Protein AF-A0A657BC06-F1 (afdb_monomer)

Mean predicted aligned error: 11.7 Å

Radius of gyration: 22.38 Å; Cα contacts (8 Å, |Δi|>4): 496; chains: 1; bounding box: 68×53×59 Å

Solvent-accessible surface area (backbone atoms only — not comparable to full-atom values): 17219 Å² total; per-residue (Å²): 133,83,87,73,80,69,75,37,53,26,59,73,41,65,88,49,60,92,71,58,62,26,63,60,86,77,48,70,69,57,25,51,49,33,52,54,49,27,53,39,42,49,54,45,53,55,33,50,77,70,71,41,83,68,65,89,77,59,53,80,80,64,55,56,66,68,75,47,44,59,46,49,51,31,49,52,34,37,39,32,31,37,70,67,70,41,66,71,72,55,52,59,65,43,48,44,51,44,36,49,49,53,52,51,27,34,54,44,16,76,74,66,69,84,36,74,66,44,59,47,47,50,46,33,54,53,33,32,30,58,43,29,53,45,29,44,70,68,76,40,85,42,48,76,66,51,50,38,81,86,69,79,92,59,67,56,38,44,54,59,60,48,8,44,77,64,54,29,40,46,68,57,45,59,55,27,47,36,92,85,36,90,75,50,45,72,66,49,74,61,84,95,45,58,34,27,42,42,70,56,47,52,60,56,45,55,47,53,52,81,59,51,56,49,75,60,38,32,40,32,30,76,86,72,48,56,29,22,40,29,44,44,70,40,86,89,76,61,42,36,23,33,42,32,17,78,45,70,95,65,31,86,40,75,88,51,37,49,76,35,77,50,68,65,61,47,47,45,39,37,77,74,68,58,21,15,33,28,25,30,37,88,66,89,62,92,54,68,49,78,47,39,77,89,36,91,58,34,74,46,76,46,64,61,81,61,86,123

Secondary structure (DSSP, 8-state):
--------HHHHHHTTGGG--TT----HHHHHHHHHHHHHHHHHHHHHHTT----SS-GGGGS-HHHHHHHHHHHHHHHIIIII-------HHHHHHHHHHHHHHHHHHHHHSSS---HHHHHHHHHHHHHHHHHHHTT----GGG--TTS-S-SEEEHHHHHHHTTS-HHHHHHHTSTT-TT----EEETTEEEEEHHHHHHHHHTT---SB--SEEEEETTS-EEEEBEEE-TTT--EEEEEE--STTTTSTTTPEEE--HHHHHHHHHTS--EEEEEESSSS--EEEE-TTSTTEEEEEESS---

Structure (mmCIF, N/CA/C/O backbone):
data_AF-A0A657BC06-F1
#
_entry.id   AF-A0A657BC06-F1
#
loop_
_atom_site.group_PDB
_atom_site.id
_atom_site.type_symbol
_atom_site.label_atom_id
_atom_site.label_alt_id
_atom_site.label_comp_id
_atom_site.label_asym_id
_atom_site.label_entity_id
_atom_site.label_seq_id
_atom_site.pdbx_PDB_ins_code
_atom_site.Cartn_x
_atom_site.Cartn_y
_atom_site.Cartn_z
_atom_site.occupancy
_atom_site.B_iso_or_equiv
_atom_site.auth_seq_id
_atom_site.auth_comp_id
_atom_site.auth_asym_id
_atom_site.auth_atom_id
_atom_site.pdbx_PDB_model_num
ATOM 1 N N . MET A 1 1 ? 36.876 -7.201 -12.765 1.00 36.81 1 MET A N 1
ATOM 2 C CA . MET A 1 1 ? 36.127 -5.949 -12.982 1.00 36.81 1 MET A CA 1
ATOM 3 C C . MET A 1 1 ? 34.900 -6.091 -12.111 1.00 36.81 1 MET A C 1
ATOM 5 O O . MET A 1 1 ? 34.100 -6.976 -12.380 1.00 36.81 1 MET A O 1
ATOM 9 N N . GLU A 1 2 ? 34.891 -5.420 -10.964 1.00 32.31 2 GLU A N 1
ATOM 10 C CA . GLU A 1 2 ? 33.880 -5.624 -9.923 1.00 32.31 2 GLU A CA 1
ATOM 11 C C . GLU A 1 2 ? 32.506 -5.186 -10.434 1.00 32.31 2 GLU A C 1
ATOM 13 O O . GLU A 1 2 ? 32.294 -4.020 -10.759 1.00 32.31 2 GLU A O 1
ATOM 18 N N . VAL A 1 3 ? 31.570 -6.133 -10.499 1.00 32.72 3 VAL A N 1
ATOM 19 C CA . VAL A 1 3 ? 30.134 -5.890 -10.696 1.00 32.72 3 VAL A CA 1
ATOM 20 C C . VAL A 1 3 ? 29.547 -5.448 -9.346 1.00 32.72 3 VAL A C 1
ATOM 22 O O . VAL A 1 3 ? 28.660 -6.083 -8.795 1.00 32.72 3 VAL A O 1
ATOM 25 N N . SER A 1 4 ? 30.129 -4.404 -8.751 1.00 34.94 4 SER A N 1
ATOM 26 C CA . SER A 1 4 ? 29.682 -3.793 -7.491 1.00 34.94 4 SER A CA 1
ATOM 27 C C . SER A 1 4 ? 28.961 -2.462 -7.713 1.00 34.94 4 SER A C 1
ATOM 29 O O . SER A 1 4 ? 28.593 -1.793 -6.751 1.00 34.94 4 SER A O 1
ATOM 31 N N . MET A 1 5 ? 28.667 -2.106 -8.970 1.00 39.28 5 MET A N 1
ATOM 32 C CA . MET A 1 5 ? 27.554 -1.205 -9.282 1.00 39.28 5 MET A CA 1
ATOM 33 C C . MET A 1 5 ? 26.246 -1.971 -9.063 1.00 39.28 5 MET A C 1
ATOM 35 O O . MET A 1 5 ? 25.567 -2.364 -10.010 1.00 39.28 5 MET A O 1
ATOM 39 N N . LEU A 1 6 ? 25.951 -2.260 -7.795 1.00 42.00 6 LEU A N 1
ATOM 40 C CA . LEU A 1 6 ? 24.655 -2.753 -7.358 1.00 42.00 6 LEU A CA 1
ATOM 41 C C . LEU A 1 6 ? 23.644 -1.667 -7.712 1.00 42.00 6 LEU A C 1
ATOM 43 O O . LEU A 1 6 ? 23.595 -0.623 -7.065 1.00 42.00 6 LEU A O 1
ATOM 47 N N . PHE A 1 7 ? 22.884 -1.895 -8.783 1.00 49.00 7 PHE A N 1
ATOM 48 C CA . PHE A 1 7 ? 21.714 -1.093 -9.093 1.00 49.00 7 PHE A CA 1
ATOM 49 C C . PHE A 1 7 ? 20.742 -1.251 -7.936 1.00 49.00 7 PHE A C 1
ATOM 51 O O . PHE A 1 7 ? 20.006 -2.227 -7.839 1.00 49.00 7 PHE A O 1
ATOM 58 N N . ASN A 1 8 ? 20.759 -0.282 -7.038 1.00 56.66 8 ASN A N 1
ATOM 59 C CA . ASN A 1 8 ? 19.712 -0.150 -6.063 1.00 56.66 8 ASN A CA 1
ATOM 60 C C . ASN A 1 8 ? 18.431 0.219 -6.827 1.00 56.66 8 ASN A C 1
ATOM 62 O O . ASN A 1 8 ? 18.446 1.184 -7.600 1.00 56.66 8 ASN A O 1
ATOM 66 N N . ILE A 1 9 ? 17.327 -0.513 -6.625 1.00 54.97 9 ILE A N 1
ATOM 67 C CA . ILE A 1 9 ? 15.990 -0.140 -7.140 1.00 54.97 9 ILE A CA 1
ATOM 68 C C . ILE A 1 9 ? 15.738 1.348 -6.937 1.00 54.97 9 ILE A C 1
ATOM 70 O O . ILE A 1 9 ? 15.211 2.052 -7.795 1.00 54.97 9 ILE A O 1
ATOM 74 N N . GLY A 1 10 ? 16.178 1.843 -5.793 1.00 54.28 10 GLY A N 1
ATOM 75 C CA . GLY A 1 10 ? 16.071 3.224 -5.456 1.00 54.28 10 GLY A CA 1
ATOM 76 C C . GLY A 1 10 ? 16.832 4.188 -6.339 1.00 54.28 10 GLY A C 1
ATOM 77 O O . GLY A 1 10 ? 16.300 5.241 -6.661 1.00 54.28 10 GLY A O 1
ATOM 78 N N . GLU A 1 11 ? 18.046 3.862 -6.764 1.00 56.12 11 GLU A N 1
ATOM 79 C CA . GLU A 1 11 ? 18.803 4.720 -7.681 1.00 56.12 11 GLU A CA 1
ATOM 80 C C . GLU A 1 11 ? 18.169 4.753 -9.071 1.00 56.12 11 GLU A C 1
ATOM 82 O O . GLU A 1 11 ? 18.094 5.816 -9.692 1.00 56.12 11 GLU A O 1
ATOM 87 N N . VAL A 1 12 ? 17.621 3.618 -9.514 1.00 54.84 12 VAL A N 1
ATOM 88 C CA . VAL A 1 12 ? 16.822 3.525 -10.743 1.00 54.84 12 VAL A CA 1
ATOM 89 C C . VAL A 1 12 ? 15.583 4.427 -10.657 1.00 54.84 12 VAL A C 1
ATOM 91 O O . VAL A 1 12 ? 15.263 5.149 -11.608 1.00 54.84 12 VAL A O 1
ATOM 94 N N . LEU A 1 13 ? 14.906 4.434 -9.506 1.00 54.81 13 LEU A N 1
ATOM 95 C CA . LEU A 1 13 ? 13.679 5.201 -9.283 1.00 54.81 13 LEU A CA 1
ATOM 96 C C . LEU A 1 13 ? 13.925 6.659 -8.849 1.00 54.81 13 LEU A C 1
ATOM 98 O O . LEU A 1 13 ? 13.043 7.501 -9.017 1.00 54.81 13 LEU A O 1
ATOM 102 N N . ASN A 1 14 ? 15.114 7.003 -8.344 1.00 55.78 14 ASN A N 1
ATOM 103 C CA . ASN A 1 14 ? 15.414 8.274 -7.668 1.00 55.78 14 ASN A CA 1
ATOM 104 C C . ASN A 1 14 ? 15.156 9.510 -8.530 1.00 55.78 14 ASN A C 1
ATOM 106 O O . ASN A 1 14 ? 14.656 10.523 -8.043 1.00 55.78 14 ASN A O 1
ATOM 110 N N . ASN A 1 15 ? 15.438 9.413 -9.828 1.00 53.94 15 ASN A N 1
ATOM 111 C CA . ASN A 1 15 ? 15.206 10.499 -10.781 1.00 53.94 15 ASN A CA 1
ATOM 112 C C . ASN A 1 15 ? 13.786 10.497 -11.373 1.00 53.94 15 ASN A C 1
ATOM 114 O O . ASN A 1 15 ? 13.478 11.321 -12.233 1.00 53.94 15 ASN A O 1
ATOM 118 N N . ARG A 1 16 ? 12.925 9.556 -10.964 1.00 59.34 16 ARG A N 1
ATOM 119 C CA . ARG A 1 16 ? 11.682 9.214 -11.672 1.00 59.34 16 ARG A CA 1
ATOM 120 C C . ARG A 1 16 ? 10.431 9.214 -10.775 1.00 59.34 16 ARG A C 1
ATOM 122 O O . ARG A 1 16 ? 9.330 8.952 -11.244 1.00 59.34 16 ARG A O 1
ATOM 129 N N . TRP A 1 17 ? 10.538 9.644 -9.519 1.00 59.50 17 TRP A N 1
ATOM 130 C CA . TRP A 1 17 ? 9.375 9.781 -8.630 1.00 59.50 17 TRP A CA 1
ATOM 131 C C . TRP A 1 17 ? 8.335 10.798 -9.089 1.00 59.50 17 TRP A C 1
ATOM 133 O O . TRP A 1 17 ? 7.182 10.672 -8.696 1.00 59.50 17 TRP A O 1
ATOM 143 N N . SER A 1 18 ? 8.690 11.785 -9.920 1.00 55.34 18 SER A N 1
ATOM 144 C CA . SER A 1 18 ? 7.735 12.775 -10.448 1.00 55.34 18 SER A CA 1
ATOM 145 C C . SER A 1 18 ? 6.638 12.173 -11.332 1.00 55.34 18 SER A C 1
ATOM 147 O O . SER A 1 18 ? 5.677 12.868 -11.651 1.00 55.34 18 SER A O 1
ATOM 149 N N . TRP A 1 19 ? 6.791 10.913 -11.743 1.00 58.53 19 TRP A N 1
ATOM 150 C CA . TRP A 1 19 ? 5.859 10.203 -12.619 1.00 58.53 19 TRP A CA 1
ATOM 151 C C . TRP A 1 19 ? 4.829 9.362 -11.846 1.00 58.53 19 TRP A C 1
ATOM 153 O O . TRP A 1 19 ? 3.807 8.983 -12.414 1.00 58.53 19 TRP A O 1
ATOM 163 N N . VAL A 1 20 ? 5.059 9.118 -10.549 1.00 63.72 20 VAL A N 1
ATOM 164 C CA . VAL A 1 20 ? 4.188 8.296 -9.696 1.00 63.72 20 VAL A CA 1
ATOM 165 C C . VAL A 1 20 ? 2.945 9.098 -9.313 1.00 63.72 20 VAL A C 1
ATOM 167 O O . VAL A 1 20 ? 3.003 10.080 -8.579 1.00 63.72 20 VAL A O 1
ATOM 170 N N . ASN A 1 21 ? 1.773 8.699 -9.795 1.00 64.56 21 ASN A N 1
ATOM 171 C CA . ASN A 1 21 ? 0.550 9.434 -9.498 1.00 64.56 21 ASN A CA 1
ATOM 172 C C . ASN A 1 21 ? -0.164 8.853 -8.267 1.00 64.56 21 ASN A C 1
ATOM 174 O O . ASN A 1 21 ? -0.797 7.802 -8.332 1.00 64.56 21 ASN A O 1
ATOM 178 N N . GLY A 1 22 ? -0.127 9.584 -7.149 1.00 57.66 22 GLY A N 1
ATOM 179 C CA . GLY A 1 22 ? -0.714 9.151 -5.875 1.00 57.66 22 GLY A CA 1
ATOM 180 C C . GLY A 1 22 ? -2.225 8.900 -5.880 1.00 57.66 22 GLY A C 1
ATOM 181 O O . GLY A 1 22 ? -2.728 8.292 -4.942 1.00 57.66 22 GLY A O 1
ATOM 182 N N . SER A 1 23 ? -2.975 9.330 -6.902 1.00 56.25 23 SER A N 1
ATOM 183 C CA . SER A 1 23 ? -4.418 9.061 -6.997 1.00 56.25 23 SER A CA 1
ATOM 184 C C . SER A 1 23 ? -4.804 7.829 -7.813 1.00 56.25 23 SER A C 1
ATOM 186 O O . SER A 1 23 ? -5.996 7.637 -8.046 1.00 56.25 23 SER A O 1
ATOM 188 N N . VAL A 1 24 ? -3.841 7.048 -8.304 1.00 62.56 24 VAL A N 1
ATOM 189 C CA . VAL A 1 24 ? -4.135 5.918 -9.192 1.00 62.56 24 VAL A CA 1
ATOM 190 C C . VAL A 1 24 ? -4.546 4.694 -8.377 1.00 62.56 24 VAL A C 1
ATOM 192 O O . VAL A 1 24 ? -3.923 4.322 -7.378 1.00 62.56 24 VAL A O 1
ATOM 195 N N . GLU A 1 25 ? -5.649 4.077 -8.791 1.00 77.75 25 GLU A N 1
ATOM 196 C CA . GLU A 1 25 ? -5.992 2.730 -8.368 1.00 77.75 25 GLU A CA 1
ATOM 197 C C . GLU A 1 25 ? -4.980 1.778 -9.005 1.00 77.75 25 GLU A C 1
ATOM 199 O O . GLU A 1 25 ? -4.996 1.574 -10.209 1.00 77.75 25 GLU A O 1
ATOM 204 N N . ILE A 1 26 ? -4.051 1.268 -8.198 1.00 83.38 26 ILE A N 1
ATOM 205 C CA . ILE A 1 26 ? -3.027 0.329 -8.656 1.00 83.38 26 ILE A CA 1
ATOM 206 C C . ILE A 1 26 ? -3.663 -1.057 -8.733 1.00 83.38 26 ILE A C 1
ATOM 208 O O . ILE A 1 26 ? -4.116 -1.580 -7.710 1.00 83.38 26 ILE A O 1
ATOM 212 N N . SER A 1 27 ? -3.701 -1.634 -9.932 1.00 87.12 27 SER A N 1
ATOM 213 C CA . SER A 1 27 ? -4.253 -2.965 -10.187 1.00 87.12 27 SER A CA 1
ATOM 214 C C . SER A 1 27 ? -3.130 -3.990 -10.305 1.00 87.12 27 SER A C 1
ATOM 216 O O . SER A 1 27 ? -2.241 -3.854 -11.142 1.00 87.12 27 SER A O 1
ATOM 218 N N . LEU A 1 28 ? -3.180 -5.044 -9.484 1.00 87.19 28 LEU A N 1
ATOM 219 C CA . LEU A 1 28 ? -2.219 -6.147 -9.572 1.00 87.19 28 LEU A CA 1
ATOM 220 C C . LEU A 1 28 ? -2.288 -6.849 -10.935 1.00 87.19 28 LEU A C 1
ATOM 222 O O . LEU A 1 28 ? -1.258 -7.206 -11.487 1.00 87.19 28 LEU A O 1
ATOM 226 N N . GLU A 1 29 ? -3.484 -7.026 -11.495 1.00 87.25 29 GLU A N 1
ATOM 227 C CA . GLU A 1 29 ? -3.652 -7.706 -12.785 1.00 87.25 29 GLU A CA 1
ATOM 228 C C . GLU A 1 29 ? -3.124 -6.860 -13.951 1.00 87.25 29 GLU A C 1
ATOM 230 O O . GLU A 1 29 ? -2.506 -7.395 -14.867 1.00 87.25 29 GLU A O 1
ATOM 235 N N . GLU A 1 30 ? -3.282 -5.533 -13.886 1.00 89.75 30 GLU A N 1
ATOM 236 C CA . GLU A 1 30 ? -2.653 -4.635 -14.863 1.00 89.75 30 GLU A CA 1
ATOM 237 C C . GLU A 1 30 ? -1.131 -4.654 -14.715 1.00 89.75 30 GLU A C 1
ATOM 239 O O . GLU A 1 30 ? -0.432 -4.789 -15.712 1.00 89.75 30 GLU A O 1
ATOM 244 N N . ALA A 1 31 ? -0.610 -4.627 -13.484 1.00 92.00 31 ALA A N 1
ATOM 245 C CA . ALA A 1 31 ? 0.825 -4.746 -13.234 1.00 92.00 31 ALA A CA 1
ATOM 246 C C . ALA A 1 31 ? 1.399 -6.074 -13.766 1.00 92.00 31 ALA A C 1
ATOM 248 O O . ALA A 1 31 ? 2.464 -6.095 -14.371 1.00 92.00 31 ALA A O 1
ATOM 249 N N . LYS A 1 32 ? 0.688 -7.196 -13.604 1.00 91.50 32 LYS A N 1
ATOM 250 C CA . LYS A 1 32 ? 1.097 -8.481 -14.197 1.00 91.50 32 LYS A CA 1
ATOM 251 C C . LYS A 1 32 ? 1.124 -8.417 -15.722 1.00 91.50 32 LYS A C 1
ATOM 253 O O . LYS A 1 32 ? 2.065 -8.914 -16.334 1.00 91.50 32 LYS A O 1
ATOM 258 N N . SER A 1 33 ? 0.121 -7.786 -16.334 1.00 89.81 33 SER A N 1
ATOM 259 C CA . SER A 1 33 ? 0.102 -7.566 -17.783 1.00 89.81 33 SER A CA 1
ATOM 260 C C . SER A 1 33 ? 1.277 -6.699 -18.240 1.00 89.81 33 SER A C 1
ATOM 262 O O . SER A 1 33 ? 1.880 -6.998 -19.265 1.00 89.81 33 SER A O 1
ATOM 264 N N . GLU A 1 34 ? 1.638 -5.662 -17.480 1.00 91.56 34 GLU A N 1
ATOM 265 C CA . GLU A 1 34 ? 2.800 -4.809 -17.757 1.00 91.56 34 GLU A CA 1
ATOM 266 C C . GLU A 1 34 ? 4.117 -5.600 -17.714 1.00 91.56 34 GLU A C 1
ATOM 268 O O . GLU A 1 34 ? 4.960 -5.414 -18.589 1.00 91.56 34 GLU A O 1
ATOM 273 N N . ILE A 1 35 ? 4.286 -6.523 -16.758 1.00 90.44 35 ILE A N 1
ATOM 274 C CA . ILE A 1 35 ? 5.456 -7.420 -16.682 1.00 90.44 35 ILE A CA 1
ATOM 275 C C . ILE A 1 35 ? 5.555 -8.304 -17.927 1.00 90.44 35 ILE A C 1
ATOM 277 O O . ILE A 1 35 ? 6.622 -8.397 -18.536 1.00 90.44 35 ILE A O 1
ATOM 281 N N . LEU A 1 36 ? 4.446 -8.928 -18.332 1.00 89.38 36 LEU A N 1
ATOM 282 C CA . LEU A 1 36 ? 4.408 -9.794 -19.514 1.00 89.38 36 LEU A CA 1
ATOM 283 C C . LEU A 1 36 ? 4.709 -9.007 -20.797 1.00 89.38 36 LEU A C 1
ATOM 285 O O . LEU A 1 36 ? 5.534 -9.436 -21.605 1.00 89.38 36 LEU A O 1
ATOM 289 N N . ASN A 1 37 ? 4.107 -7.825 -20.950 1.00 86.56 37 ASN A N 1
ATOM 290 C CA . ASN A 1 37 ? 4.362 -6.931 -22.080 1.00 86.56 37 ASN A CA 1
ATOM 291 C C . ASN A 1 37 ? 5.812 -6.432 -22.087 1.00 86.56 37 ASN A C 1
ATOM 293 O O . ASN A 1 37 ? 6.437 -6.357 -23.145 1.00 86.56 37 ASN A O 1
ATOM 297 N N . GLY A 1 38 ? 6.375 -6.137 -20.915 1.00 87.69 38 GLY A N 1
ATOM 298 C CA . GLY A 1 38 ? 7.769 -5.736 -20.780 1.00 87.69 38 GLY A CA 1
ATOM 299 C C . GLY A 1 38 ? 8.741 -6.835 -21.186 1.00 87.69 38 GLY A C 1
ATOM 300 O O . GLY A 1 38 ? 9.686 -6.583 -21.934 1.00 87.69 38 GLY A O 1
ATOM 301 N N . HIS A 1 39 ? 8.469 -8.077 -20.784 1.00 87.19 39 HIS A N 1
ATOM 302 C CA . HIS A 1 39 ? 9.254 -9.238 -21.195 1.00 87.19 39 HIS A CA 1
ATOM 303 C C . HIS A 1 39 ? 9.162 -9.487 -22.711 1.00 87.19 39 HIS A C 1
ATOM 305 O O . HIS A 1 39 ? 10.180 -9.690 -23.378 1.00 87.19 39 HIS A O 1
ATOM 311 N N . ALA A 1 40 ? 7.963 -9.383 -23.288 1.00 84.75 40 ALA A N 1
ATOM 312 C CA . ALA A 1 40 ? 7.767 -9.428 -24.735 1.00 84.75 40 ALA A CA 1
ATOM 313 C C . ALA A 1 40 ? 8.563 -8.322 -25.460 1.00 84.75 40 ALA A C 1
ATOM 315 O O . ALA A 1 40 ? 9.262 -8.593 -26.442 1.00 84.75 40 ALA A O 1
ATOM 316 N N . GLY A 1 41 ? 8.523 -7.092 -24.940 1.00 84.88 41 GLY A N 1
ATOM 317 C CA . GLY A 1 41 ? 9.281 -5.949 -25.450 1.00 84.88 41 GLY A CA 1
ATOM 318 C C . GLY A 1 41 ? 10.798 -6.141 -25.370 1.00 84.88 41 GLY A C 1
ATOM 319 O O . GLY A 1 41 ? 11.520 -5.789 -26.304 1.00 84.88 41 GLY A O 1
ATOM 320 N N . LEU A 1 42 ? 11.291 -6.769 -24.301 1.00 86.50 42 LEU A N 1
ATOM 321 C CA . LEU A 1 42 ? 12.696 -7.158 -24.151 1.00 86.50 42 LEU A CA 1
ATOM 322 C C . LEU A 1 42 ? 13.137 -8.151 -25.219 1.00 86.50 42 LEU A C 1
ATOM 324 O O . LEU A 1 42 ? 14.180 -7.960 -25.849 1.00 86.50 42 LEU A O 1
ATOM 328 N N . LEU A 1 43 ? 12.337 -9.191 -25.452 1.00 85.50 43 LEU A N 1
ATOM 329 C CA . LEU A 1 43 ? 12.627 -10.190 -26.474 1.00 85.50 43 LEU A CA 1
ATOM 330 C C . LEU A 1 43 ? 12.616 -9.568 -27.878 1.00 85.50 43 LEU A C 1
ATOM 332 O O . LEU A 1 43 ? 13.490 -9.862 -28.698 1.00 85.50 43 LEU A O 1
ATOM 336 N N . TYR A 1 44 ? 11.663 -8.671 -28.141 1.00 84.25 44 TYR A N 1
ATOM 337 C CA . TYR A 1 44 ? 11.608 -7.889 -29.374 1.00 84.25 44 TYR A CA 1
ATOM 338 C C . TYR A 1 44 ? 12.880 -7.055 -29.569 1.00 84.25 44 TYR A C 1
ATOM 340 O O . TYR A 1 44 ? 13.541 -7.171 -30.604 1.00 84.25 44 TYR A O 1
ATOM 348 N N . ALA A 1 45 ? 13.267 -6.274 -28.556 1.00 84.94 45 ALA A N 1
ATOM 349 C CA . ALA A 1 45 ? 14.465 -5.442 -28.586 1.00 84.94 45 ALA A CA 1
ATOM 350 C C . ALA A 1 45 ? 15.732 -6.278 -28.821 1.00 84.94 45 ALA A C 1
ATOM 352 O O . ALA A 1 45 ? 16.563 -5.939 -29.665 1.00 84.94 45 ALA A O 1
ATOM 353 N N . TYR A 1 46 ? 15.854 -7.412 -28.130 1.00 86.31 46 TYR A N 1
ATOM 354 C CA . TYR A 1 46 ? 16.966 -8.343 -28.297 1.00 86.31 46 TYR A CA 1
ATOM 355 C C . TYR A 1 46 ? 17.057 -8.895 -29.729 1.00 86.31 46 TYR A C 1
ATOM 357 O O . TYR A 1 46 ? 18.136 -8.897 -30.326 1.00 86.31 46 TYR A O 1
ATOM 365 N N . ASN A 1 47 ? 15.937 -9.326 -30.314 1.00 84.69 47 ASN A N 1
ATOM 366 C CA . ASN A 1 47 ? 15.907 -9.840 -31.686 1.00 84.69 47 ASN A CA 1
ATOM 367 C C . ASN A 1 47 ? 16.232 -8.755 -32.719 1.00 84.69 47 ASN A C 1
ATOM 369 O O . ASN A 1 47 ? 17.032 -9.001 -33.629 1.00 84.69 47 ASN A O 1
ATOM 373 N N . ALA A 1 48 ? 15.700 -7.544 -32.534 1.00 84.38 48 ALA A N 1
ATOM 374 C CA . ALA A 1 48 ? 16.011 -6.397 -33.380 1.00 84.38 48 ALA A CA 1
ATOM 375 C C . ALA A 1 48 ? 17.519 -6.086 -33.377 1.00 84.38 48 ALA A C 1
ATOM 377 O O . ALA A 1 48 ? 18.117 -5.913 -34.440 1.00 84.38 48 ALA A O 1
ATOM 378 N N . LEU A 1 49 ? 18.168 -6.117 -32.204 1.00 85.06 49 LEU A N 1
ATOM 379 C CA . LEU A 1 49 ? 19.621 -5.934 -32.076 1.00 85.06 49 LEU A CA 1
ATOM 380 C C . LEU A 1 49 ? 20.436 -7.022 -32.791 1.00 85.06 49 LEU A C 1
ATOM 382 O O . LEU A 1 49 ? 21.565 -6.774 -33.212 1.00 85.06 49 LEU A O 1
ATOM 386 N N . ARG A 1 50 ? 19.873 -8.222 -32.966 1.00 87.56 50 ARG A N 1
ATOM 387 C CA . ARG A 1 50 ? 20.499 -9.320 -33.719 1.00 87.56 50 ARG A CA 1
ATOM 388 C C . ARG A 1 50 ? 20.233 -9.268 -35.223 1.00 87.56 50 ARG A C 1
ATOM 390 O O . ARG A 1 50 ? 20.681 -10.164 -35.937 1.00 87.56 50 ARG A O 1
ATOM 397 N N . GLY A 1 51 ? 19.506 -8.261 -35.709 1.00 87.19 51 GLY A N 1
ATOM 398 C CA . GLY A 1 51 ? 19.065 -8.188 -37.103 1.00 87.19 51 GLY A CA 1
ATOM 399 C C . GLY A 1 51 ? 18.048 -9.273 -37.471 1.00 87.19 51 GLY A C 1
ATOM 400 O O . GLY A 1 51 ? 17.838 -9.542 -38.653 1.00 87.19 51 GLY A O 1
ATOM 401 N N . ILE A 1 52 ? 17.431 -9.916 -36.475 1.00 84.31 52 ILE A N 1
ATOM 402 C CA . ILE A 1 52 ? 16.328 -10.849 -36.684 1.00 84.31 52 ILE A CA 1
ATOM 403 C C . ILE A 1 52 ? 15.080 -9.984 -36.823 1.00 84.31 52 ILE A C 1
ATOM 405 O O . ILE A 1 52 ? 14.714 -9.287 -35.878 1.00 84.31 52 ILE A O 1
ATOM 409 N N . VAL A 1 53 ? 14.454 -9.998 -38.005 1.00 69.62 53 VAL A N 1
ATOM 410 C CA . VAL A 1 53 ? 13.197 -9.272 -38.237 1.00 69.62 53 VAL A CA 1
ATOM 411 C C . VAL A 1 53 ? 12.180 -9.792 -37.222 1.00 69.62 53 VAL A C 1
ATOM 413 O O . VAL A 1 53 ? 11.865 -10.987 -37.258 1.00 69.62 53 VAL A O 1
ATOM 416 N N . PRO A 1 54 ? 11.699 -8.950 -36.298 1.00 60.50 54 PRO A N 1
ATOM 417 C CA . PRO A 1 54 ? 10.733 -9.402 -35.322 1.00 60.50 54 PRO A CA 1
ATOM 418 C C . PRO A 1 54 ? 9.429 -9.677 -36.066 1.00 60.50 54 PRO A C 1
ATOM 420 O O . PRO A 1 54 ? 8.873 -8.792 -36.718 1.00 60.50 54 PRO A O 1
ATOM 423 N N . TRP A 1 55 ? 8.956 -10.917 -36.017 1.00 57.31 55 TRP A N 1
ATOM 424 C CA . TRP A 1 55 ? 7.618 -11.229 -36.492 1.00 57.31 55 TRP A CA 1
ATOM 425 C C . TRP A 1 55 ? 6.635 -10.544 -35.542 1.00 57.31 55 TRP A C 1
ATOM 427 O O . TRP A 1 55 ? 6.643 -10.803 -34.342 1.00 57.31 55 TRP A O 1
ATOM 437 N N . THR A 1 56 ? 5.821 -9.634 -36.073 1.00 58.47 56 THR A N 1
ATOM 438 C CA . THR A 1 56 ? 4.781 -8.923 -35.316 1.00 58.47 56 THR A CA 1
ATOM 439 C C . THR A 1 56 ? 3.646 -9.849 -34.869 1.00 58.47 56 THR A C 1
ATOM 441 O O . THR A 1 56 ? 2.866 -9.486 -33.996 1.00 58.47 56 THR A O 1
ATOM 444 N N . GLU A 1 57 ? 3.558 -11.058 -35.427 1.00 56.97 57 GLU A N 1
ATOM 445 C CA . GLU A 1 57 ? 2.574 -12.070 -35.049 1.00 56.97 57 GLU A CA 1
ATOM 446 C C . GLU A 1 57 ? 3.209 -13.120 -34.124 1.00 56.97 57 GLU A C 1
ATOM 448 O O . GLU A 1 57 ? 4.074 -13.889 -34.540 1.00 56.97 57 GLU A O 1
ATOM 453 N N . GLY A 1 58 ? 2.756 -13.172 -32.865 1.00 56.94 58 GLY A N 1
ATOM 454 C CA . GLY A 1 58 ? 3.012 -14.307 -31.970 1.00 56.94 58 GLY A CA 1
ATOM 455 C C . GLY A 1 58 ? 4.098 -14.134 -30.904 1.00 56.94 58 GLY A C 1
ATOM 456 O O . GLY A 1 58 ? 4.512 -15.138 -30.331 1.00 56.94 58 GLY A O 1
ATOM 457 N N . ILE A 1 59 ? 4.539 -12.913 -30.576 1.00 57.97 59 ILE A N 1
ATOM 458 C CA . ILE A 1 59 ? 5.467 -12.688 -29.443 1.00 57.97 59 ILE A CA 1
ATOM 459 C C . ILE A 1 59 ? 4.879 -13.229 -28.126 1.00 57.97 59 ILE A C 1
ATOM 461 O O . ILE A 1 59 ? 5.606 -13.791 -27.311 1.00 57.97 59 ILE A O 1
ATOM 465 N N . GLU A 1 60 ? 3.554 -13.175 -27.969 1.00 58.91 60 GLU A N 1
ATOM 466 C CA . GLU A 1 60 ? 2.828 -13.768 -26.836 1.00 58.91 60 GLU A CA 1
ATOM 467 C C . GLU A 1 60 ? 3.073 -15.281 -26.677 1.00 58.91 60 GLU A C 1
ATOM 469 O O . GLU A 1 60 ? 3.041 -15.793 -25.562 1.00 58.91 60 GLU A O 1
ATOM 474 N N . ALA A 1 61 ? 3.367 -16.005 -27.766 1.00 59.56 61 ALA A N 1
ATOM 475 C CA . ALA A 1 61 ? 3.653 -17.441 -27.727 1.00 59.56 61 ALA A CA 1
ATOM 476 C C . ALA A 1 61 ? 5.082 -17.769 -27.254 1.00 59.56 61 ALA A C 1
ATOM 478 O O . ALA A 1 61 ? 5.384 -18.934 -26.999 1.00 59.56 61 ALA A O 1
ATOM 479 N N . TYR A 1 62 ? 5.956 -16.760 -27.159 1.00 59.41 62 TYR A N 1
ATOM 480 C CA . TYR A 1 62 ? 7.369 -16.897 -26.794 1.00 59.41 62 TYR A CA 1
ATOM 481 C C . TYR A 1 62 ? 7.712 -16.343 -25.416 1.00 59.41 62 TYR A C 1
ATOM 483 O O . TYR A 1 62 ? 8.865 -16.461 -24.999 1.00 59.41 62 TYR A O 1
ATOM 491 N N . VAL A 1 63 ? 6.749 -15.747 -24.708 1.00 64.56 63 VAL A N 1
ATOM 492 C CA . VAL A 1 63 ? 6.964 -15.397 -23.306 1.00 64.56 63 VAL A CA 1
ATOM 493 C C . VAL A 1 63 ? 7.151 -16.703 -22.547 1.00 64.56 63 VAL A C 1
ATOM 495 O O . VAL A 1 63 ? 6.211 -17.482 -22.389 1.00 64.56 63 VAL A O 1
ATOM 498 N N . ASP A 1 64 ? 8.390 -16.954 -22.128 1.00 65.44 64 ASP A N 1
ATOM 499 C CA . ASP A 1 64 ? 8.714 -18.057 -21.239 1.00 65.44 64 ASP A CA 1
ATOM 500 C C . ASP A 1 64 ? 7.890 -17.877 -19.959 1.00 65.44 64 ASP A C 1
ATOM 502 O O . ASP A 1 64 ? 8.089 -16.932 -19.179 1.00 65.44 64 ASP A O 1
ATOM 506 N N . GLN A 1 65 ? 6.886 -18.744 -19.815 1.00 65.44 65 GLN A N 1
ATOM 507 C CA . GLN A 1 65 ? 5.945 -18.705 -18.704 1.00 65.44 65 GLN A CA 1
ATOM 508 C C . GLN A 1 65 ? 6.663 -18.987 -17.383 1.00 65.44 65 GLN A C 1
ATOM 510 O O . GLN A 1 65 ? 6.265 -18.427 -16.363 1.00 65.44 65 GLN A O 1
ATOM 515 N N . ASP A 1 66 ? 7.753 -19.760 -17.415 1.00 65.81 66 ASP A N 1
ATOM 516 C CA . ASP A 1 66 ? 8.529 -20.115 -16.231 1.00 65.81 66 ASP A CA 1
ATOM 517 C C . ASP A 1 66 ? 9.442 -18.951 -15.818 1.00 65.81 66 ASP A C 1
ATOM 519 O O . ASP A 1 66 ? 9.408 -18.533 -14.664 1.00 65.81 66 ASP A O 1
ATOM 523 N N . ALA A 1 67 ? 10.171 -18.330 -16.755 1.00 62.72 67 ALA A N 1
ATOM 524 C CA . ALA A 1 67 ? 11.020 -17.167 -16.443 1.00 62.72 67 ALA A CA 1
ATOM 525 C C . ALA A 1 67 ? 10.213 -15.945 -15.962 1.00 62.72 67 ALA A C 1
ATOM 527 O O . ALA A 1 67 ? 10.684 -15.143 -15.156 1.00 62.72 67 ALA A O 1
ATOM 528 N N . SER A 1 68 ? 8.973 -15.806 -16.437 1.00 75.38 68 SER A N 1
ATOM 529 C CA . SER A 1 68 ? 8.064 -14.751 -15.976 1.00 75.38 68 SER A CA 1
ATOM 530 C C . SER A 1 68 ? 7.454 -15.076 -14.609 1.00 75.38 68 SER A C 1
ATOM 532 O O . SER A 1 68 ? 7.055 -14.159 -13.895 1.00 75.38 68 SER A O 1
ATOM 534 N N . SER A 1 69 ? 7.392 -16.355 -14.222 1.00 82.94 69 SER A N 1
ATOM 535 C CA . SER A 1 69 ? 6.750 -16.804 -12.982 1.00 82.94 69 SER A CA 1
ATOM 536 C C . SER A 1 69 ? 7.412 -16.212 -11.737 1.00 82.94 69 SER A C 1
ATOM 538 O O . SER A 1 69 ? 6.707 -15.727 -10.852 1.00 82.94 69 SER A O 1
ATOM 540 N N . ASP A 1 70 ? 8.746 -16.182 -11.678 1.00 86.00 70 ASP A N 1
ATOM 541 C CA . ASP A 1 70 ? 9.469 -15.679 -10.502 1.00 86.00 70 ASP A CA 1
ATOM 542 C C . ASP A 1 70 ? 9.292 -14.165 -10.330 1.00 86.00 70 ASP A C 1
ATOM 544 O O . ASP A 1 70 ? 8.99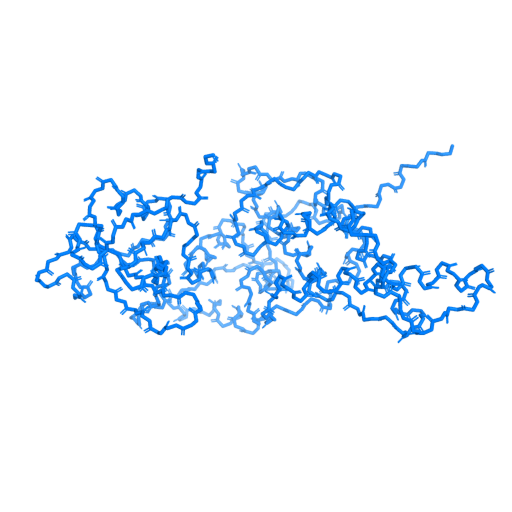3 -13.687 -9.233 1.00 86.00 70 ASP A O 1
ATOM 548 N N . VAL A 1 71 ? 9.362 -13.398 -11.423 1.00 88.31 71 VAL A N 1
ATOM 549 C CA . VAL A 1 71 ? 9.146 -11.943 -11.374 1.00 88.31 71 VAL A CA 1
ATOM 550 C C . VAL A 1 71 ? 7.683 -11.601 -11.083 1.00 88.31 71 VAL A C 1
ATOM 552 O O . VAL A 1 71 ? 7.401 -10.645 -10.359 1.00 88.31 71 VAL A O 1
ATOM 555 N N . LEU A 1 72 ? 6.732 -12.391 -11.590 1.00 90.56 72 LEU A N 1
ATOM 556 C CA . LEU A 1 72 ? 5.319 -12.246 -11.239 1.00 90.56 72 LEU A CA 1
ATOM 557 C C . LEU A 1 72 ? 5.084 -12.552 -9.754 1.00 90.56 72 LEU A C 1
ATOM 559 O O . LEU A 1 72 ? 4.367 -11.802 -9.093 1.00 90.56 72 LEU A O 1
ATOM 563 N N . ALA A 1 73 ? 5.719 -13.588 -9.202 1.00 88.88 73 ALA A N 1
ATOM 564 C CA . ALA A 1 73 ? 5.661 -13.884 -7.772 1.00 88.88 73 ALA A CA 1
ATOM 565 C C . ALA A 1 73 ? 6.284 -12.753 -6.932 1.00 88.88 73 ALA A C 1
ATOM 567 O O . ALA A 1 73 ? 5.697 -12.332 -5.931 1.00 88.88 73 ALA A O 1
ATOM 568 N N . ALA A 1 74 ? 7.424 -12.204 -7.364 1.00 89.31 74 ALA A N 1
ATOM 569 C CA . ALA A 1 74 ? 8.050 -11.037 -6.745 1.00 89.31 74 ALA A CA 1
ATOM 570 C C . ALA A 1 74 ? 7.121 -9.811 -6.773 1.00 89.31 74 ALA A C 1
ATOM 572 O O . ALA A 1 74 ? 6.943 -9.144 -5.751 1.00 89.31 74 ALA A O 1
ATOM 573 N N . LEU A 1 75 ? 6.462 -9.550 -7.908 1.00 91.25 75 LEU A N 1
ATOM 574 C CA . LEU A 1 75 ? 5.472 -8.484 -8.055 1.00 91.25 75 LEU A CA 1
ATOM 575 C C . LEU A 1 75 ? 4.282 -8.678 -7.108 1.00 91.25 75 LEU A C 1
ATOM 577 O O . LEU A 1 75 ? 3.840 -7.714 -6.487 1.00 91.25 75 LEU A O 1
ATOM 581 N N . GLU A 1 76 ? 3.755 -9.896 -6.971 1.00 89.81 76 GLU A N 1
ATOM 582 C CA . GLU A 1 76 ? 2.653 -10.177 -6.044 1.00 89.81 76 GLU A CA 1
ATOM 583 C C . GLU A 1 76 ? 3.055 -9.928 -4.587 1.00 89.81 76 GLU A C 1
ATOM 585 O O . GLU A 1 76 ? 2.294 -9.320 -3.827 1.00 89.81 76 GLU A O 1
ATOM 590 N N . LYS A 1 77 ? 4.256 -10.359 -4.183 1.00 87.50 77 LYS A N 1
ATOM 591 C CA . LYS A 1 77 ? 4.795 -10.079 -2.844 1.00 87.50 77 LYS A CA 1
ATOM 592 C C . LYS A 1 77 ? 4.972 -8.578 -2.629 1.00 87.50 77 LYS A C 1
ATOM 594 O O . LYS A 1 77 ? 4.494 -8.053 -1.624 1.00 87.50 77 LYS A O 1
ATOM 599 N N . ALA A 1 78 ? 5.563 -7.880 -3.599 1.00 88.69 78 ALA A N 1
ATOM 600 C CA . ALA A 1 78 ? 5.733 -6.432 -3.574 1.00 88.69 78 ALA A CA 1
ATOM 601 C C . ALA A 1 78 ? 4.382 -5.708 -3.466 1.00 88.69 78 ALA A C 1
ATOM 603 O O . ALA A 1 78 ? 4.205 -4.851 -2.606 1.00 88.69 78 ALA A O 1
ATOM 604 N N . TYR A 1 79 ? 3.387 -6.098 -4.262 1.00 88.81 79 TYR A N 1
ATOM 605 C CA . TYR A 1 79 ? 2.036 -5.546 -4.195 1.00 88.81 79 TYR A CA 1
ATOM 606 C C . TYR A 1 79 ? 1.408 -5.766 -2.815 1.00 88.81 79 TYR A C 1
ATOM 608 O O . TYR A 1 79 ? 0.874 -4.831 -2.217 1.00 88.81 79 TYR A O 1
ATOM 616 N N . ASN A 1 80 ? 1.496 -6.981 -2.271 1.00 83.25 80 ASN A N 1
ATOM 617 C CA . ASN A 1 80 ? 0.972 -7.278 -0.942 1.00 83.25 80 ASN A CA 1
ATOM 618 C C . ASN A 1 80 ? 1.656 -6.437 0.144 1.00 83.25 80 ASN A C 1
ATOM 620 O O . ASN A 1 80 ? 0.974 -5.897 1.018 1.00 83.25 80 ASN A O 1
ATOM 624 N N . TYR A 1 81 ? 2.969 -6.248 0.055 1.00 85.12 81 TYR A N 1
ATOM 625 C CA . TYR A 1 81 ? 3.703 -5.430 1.010 1.00 85.12 81 TYR A CA 1
ATOM 626 C C . TYR A 1 81 ? 3.362 -3.937 0.883 1.00 85.12 81 TYR A C 1
ATOM 628 O O . TYR A 1 81 ? 2.922 -3.307 1.848 1.00 85.12 81 TYR A O 1
ATOM 636 N N . ALA A 1 82 ? 3.491 -3.382 -0.321 1.00 85.94 82 ALA A N 1
ATOM 637 C CA . ALA A 1 82 ? 3.272 -1.972 -0.625 1.00 85.94 82 ALA A CA 1
ATOM 638 C C . ALA A 1 82 ? 1.825 -1.515 -0.401 1.00 85.94 82 ALA A C 1
ATOM 640 O O . ALA A 1 82 ? 1.574 -0.451 0.169 1.00 85.94 82 ALA A O 1
ATOM 641 N N . ILE A 1 83 ? 0.867 -2.300 -0.898 1.00 83.38 83 ILE A N 1
ATOM 642 C CA . ILE A 1 83 ? -0.533 -1.890 -1.040 1.00 83.38 83 ILE A CA 1
ATOM 643 C C . ILE A 1 83 ? -1.375 -2.408 0.116 1.00 83.38 83 ILE A C 1
ATOM 645 O O . ILE A 1 83 ? -2.151 -1.648 0.705 1.00 83.38 83 ILE A O 1
ATOM 649 N N . ASN A 1 84 ? -1.213 -3.689 0.439 1.00 76.44 84 ASN A N 1
ATOM 650 C CA . ASN A 1 84 ? -2.016 -4.360 1.456 1.00 76.44 84 ASN A CA 1
ATOM 651 C C . ASN A 1 84 ? -1.367 -4.238 2.846 1.00 76.44 84 ASN A C 1
ATOM 653 O O . ASN A 1 84 ? -2.043 -4.317 3.868 1.00 76.44 84 ASN A O 1
ATOM 657 N N . GLY A 1 85 ? -0.059 -3.966 2.912 1.00 75.06 85 GLY A N 1
ATOM 658 C CA . GLY A 1 85 ? 0.685 -3.969 4.170 1.00 75.06 85 GLY A CA 1
ATOM 659 C C . GLY A 1 85 ? 0.826 -5.368 4.776 1.00 75.06 85 GLY A C 1
ATOM 660 O O . GLY A 1 85 ? 1.030 -5.480 5.986 1.00 75.06 85 GLY A O 1
ATOM 661 N N . ILE A 1 86 ? 0.687 -6.410 3.951 1.00 68.06 86 ILE A N 1
ATOM 662 C CA . ILE A 1 86 ? 0.747 -7.834 4.308 1.00 68.06 86 ILE A CA 1
ATOM 663 C C . ILE A 1 86 ? 2.070 -8.413 3.779 1.00 68.06 86 ILE A C 1
ATOM 665 O O . ILE A 1 86 ? 2.599 -7.906 2.799 1.00 68.06 86 ILE A O 1
ATOM 669 N N . ASN A 1 87 ? 2.584 -9.489 4.389 1.00 59.62 87 ASN A N 1
ATOM 670 C CA . ASN A 1 87 ? 3.752 -10.250 3.912 1.00 59.62 87 ASN A CA 1
ATOM 671 C C . ASN A 1 87 ? 5.008 -9.391 3.696 1.00 59.62 87 ASN A C 1
ATOM 673 O O . ASN A 1 87 ? 5.375 -9.056 2.578 1.00 59.62 87 ASN A O 1
ATOM 677 N N . ARG A 1 88 ? 5.703 -9.086 4.797 1.00 66.56 88 ARG A N 1
ATOM 678 C CA . ARG A 1 88 ? 6.889 -8.207 4.839 1.00 66.56 88 ARG A CA 1
ATOM 679 C C . ARG A 1 88 ? 8.148 -8.759 4.151 1.00 66.56 88 ARG A C 1
ATOM 681 O O . ARG A 1 88 ? 9.174 -8.094 4.170 1.00 66.56 88 ARG A O 1
ATOM 688 N N . PHE A 1 89 ? 8.075 -9.943 3.545 1.00 64.06 89 PHE A N 1
ATOM 689 C CA . PHE A 1 89 ? 9.220 -10.621 2.943 1.00 64.06 89 PHE A CA 1
ATOM 690 C C . PHE A 1 89 ? 9.142 -10.565 1.417 1.00 64.06 89 PHE A C 1
ATOM 692 O O . PHE A 1 89 ? 8.539 -11.429 0.782 1.00 64.06 89 PHE A O 1
ATOM 699 N N . VAL A 1 90 ? 9.771 -9.540 0.843 1.00 64.69 90 VAL A N 1
ATOM 700 C CA . VAL A 1 90 ? 10.315 -9.606 -0.518 1.00 64.69 90 VAL A CA 1
ATOM 701 C C . VAL A 1 90 ? 11.795 -9.924 -0.339 1.00 64.69 90 VAL A C 1
ATOM 703 O O . VAL A 1 90 ? 12.485 -9.180 0.361 1.00 64.69 90 VAL A O 1
ATOM 706 N N . HIS A 1 91 ? 12.273 -11.045 -0.881 1.00 73.94 91 HIS A N 1
ATOM 707 C CA . HIS A 1 91 ? 13.707 -11.328 -0.829 1.00 73.94 91 HIS A CA 1
ATOM 708 C C . HIS A 1 91 ? 14.467 -10.284 -1.654 1.00 73.94 91 HIS A C 1
ATOM 710 O O . HIS A 1 91 ? 13.951 -9.765 -2.642 1.00 73.94 91 HIS A O 1
ATOM 716 N N . SER A 1 92 ? 15.693 -9.972 -1.247 1.00 73.69 92 SER A N 1
ATOM 717 C CA . SER A 1 92 ? 16.530 -8.964 -1.901 1.00 73.69 92 SER A CA 1
ATOM 718 C C . SER A 1 92 ? 16.722 -9.224 -3.396 1.00 73.69 92 SER A C 1
ATOM 720 O O . SER A 1 92 ? 16.621 -8.305 -4.204 1.00 73.69 92 SER A O 1
ATOM 722 N N . GLU A 1 93 ? 16.918 -10.491 -3.757 1.00 81.56 93 GLU A N 1
ATOM 723 C CA . GLU A 1 93 ? 17.045 -10.960 -5.137 1.00 81.56 93 GLU A CA 1
ATOM 724 C C . GLU A 1 93 ? 15.743 -10.744 -5.924 1.00 81.56 93 GLU A C 1
ATOM 726 O O . GLU A 1 93 ? 15.763 -10.134 -6.986 1.00 81.56 93 GLU A O 1
ATOM 731 N N . GLU A 1 94 ? 14.592 -11.119 -5.355 1.00 83.38 94 GLU A N 1
ATOM 732 C CA . GLU A 1 94 ? 13.272 -10.929 -5.980 1.00 83.38 94 GLU A CA 1
ATOM 733 C C . GLU A 1 94 ? 12.955 -9.447 -6.222 1.00 83.38 94 GLU A C 1
ATOM 735 O O . GLU A 1 94 ? 12.410 -9.064 -7.260 1.00 83.38 94 GLU A O 1
ATOM 740 N N . ALA A 1 95 ? 13.302 -8.598 -5.253 1.00 80.88 95 ALA A N 1
ATOM 741 C CA . ALA A 1 95 ? 13.190 -7.158 -5.394 1.00 80.88 95 ALA A CA 1
ATOM 742 C C . ALA A 1 95 ? 14.078 -6.657 -6.537 1.00 80.88 95 ALA A C 1
ATOM 744 O O . ALA A 1 95 ? 13.600 -5.925 -7.406 1.00 80.88 95 ALA A O 1
ATOM 745 N N . LEU A 1 96 ? 15.354 -7.050 -6.546 1.00 82.69 96 LEU A N 1
ATOM 746 C CA . LEU A 1 96 ? 16.315 -6.644 -7.564 1.00 82.69 96 LEU A CA 1
ATOM 747 C C . LEU A 1 96 ? 15.840 -7.037 -8.966 1.00 82.69 96 LEU A C 1
ATOM 749 O O . LEU A 1 96 ? 15.840 -6.184 -9.852 1.00 82.69 96 LEU A O 1
ATOM 753 N N . ASP A 1 97 ? 15.375 -8.271 -9.151 1.00 85.69 97 ASP A N 1
ATOM 754 C CA . ASP A 1 97 ? 14.879 -8.770 -10.435 1.00 85.69 97 ASP A CA 1
ATOM 755 C C . ASP A 1 97 ? 13.680 -7.960 -10.934 1.00 85.69 97 ASP A C 1
ATOM 757 O O . ASP A 1 97 ? 13.666 -7.498 -12.081 1.00 85.69 97 ASP A O 1
ATOM 761 N N . LEU A 1 98 ? 12.708 -7.695 -10.053 1.00 87.06 98 LEU A N 1
ATOM 762 C CA . LEU A 1 98 ? 11.570 -6.831 -10.367 1.00 87.06 98 LEU A CA 1
ATOM 763 C C . LEU A 1 98 ? 12.032 -5.414 -10.745 1.00 87.06 98 LEU A C 1
ATOM 765 O O . LEU A 1 98 ? 11.575 -4.841 -11.735 1.00 87.06 98 LEU A O 1
ATOM 769 N N . GLY A 1 99 ? 12.970 -4.857 -9.981 1.00 85.44 99 GLY A N 1
ATOM 770 C CA . GLY A 1 99 ? 13.568 -3.548 -10.219 1.00 85.44 99 GLY A CA 1
ATOM 771 C C . GLY A 1 99 ? 14.274 -3.425 -11.563 1.00 85.44 99 GLY A C 1
ATOM 772 O O . GLY A 1 99 ? 14.056 -2.460 -12.304 1.00 85.44 99 GLY A O 1
ATOM 773 N N . MET A 1 100 ? 15.112 -4.409 -11.888 1.00 86.44 100 MET A N 1
ATOM 774 C CA . MET A 1 100 ? 15.808 -4.478 -13.166 1.00 86.44 100 MET A CA 1
ATOM 775 C C . MET A 1 100 ? 14.808 -4.582 -14.311 1.00 86.44 100 MET A C 1
ATOM 777 O O . MET A 1 100 ? 14.925 -3.825 -15.275 1.00 86.44 100 MET A O 1
ATOM 781 N N . LEU A 1 101 ? 13.801 -5.454 -14.203 1.00 87.81 101 LEU A N 1
ATOM 782 C CA . LEU A 1 101 ? 12.811 -5.614 -15.261 1.00 87.81 101 LEU A CA 1
ATOM 783 C C . LEU A 1 101 ? 12.067 -4.303 -15.540 1.00 87.81 101 LEU A C 1
ATOM 785 O O . LEU A 1 101 ? 11.967 -3.900 -16.701 1.00 87.81 101 LEU A O 1
ATOM 789 N N . ILE A 1 102 ? 11.603 -3.609 -14.494 1.00 89.19 102 ILE A N 1
ATOM 790 C CA . ILE A 1 102 ? 10.943 -2.299 -14.614 1.00 89.19 102 ILE A CA 1
ATOM 791 C C . ILE A 1 102 ? 11.871 -1.296 -15.316 1.00 89.19 102 ILE A C 1
ATOM 793 O O . ILE A 1 102 ? 11.464 -0.628 -16.269 1.00 89.19 102 ILE A O 1
ATOM 797 N N . SER A 1 103 ? 13.135 -1.228 -14.887 1.00 87.12 103 SER A N 1
ATOM 798 C CA . SER A 1 103 ? 14.143 -0.316 -15.439 1.00 87.12 103 SER A CA 1
ATOM 799 C C . SER A 1 103 ? 14.389 -0.532 -16.933 1.00 87.12 103 SER A C 1
ATOM 801 O O . SER A 1 103 ? 14.345 0.413 -17.732 1.00 87.12 103 SER A O 1
ATOM 803 N N . VAL A 1 104 ? 14.645 -1.783 -17.330 1.00 89.19 104 VAL A N 1
ATOM 804 C CA . VAL A 1 104 ? 14.992 -2.105 -18.717 1.00 89.19 104 VAL A CA 1
ATOM 805 C C . VAL A 1 104 ? 13.760 -1.993 -19.610 1.00 89.19 104 VAL A C 1
ATOM 807 O O . VAL A 1 104 ? 13.855 -1.395 -20.681 1.00 89.19 104 VAL A O 1
ATOM 810 N N . THR A 1 105 ? 12.595 -2.462 -19.151 1.00 88.50 105 THR A N 1
ATOM 811 C CA . THR A 1 105 ? 11.325 -2.320 -19.881 1.00 88.50 105 THR A CA 1
ATOM 812 C C . THR A 1 105 ? 11.025 -0.857 -20.170 1.00 88.50 105 THR A C 1
ATOM 814 O O . THR A 1 105 ? 10.760 -0.492 -21.313 1.00 88.50 105 THR A O 1
ATOM 817 N N . ARG A 1 106 ? 11.151 0.014 -19.163 1.00 88.25 106 ARG A N 1
ATOM 818 C CA . ARG A 1 106 ? 10.987 1.453 -19.360 1.00 88.25 106 ARG A CA 1
ATOM 819 C C . ARG A 1 106 ? 11.992 2.018 -20.356 1.00 88.25 106 ARG A C 1
ATOM 821 O O . ARG A 1 106 ? 11.616 2.798 -21.225 1.00 88.25 106 ARG A O 1
ATOM 828 N N . THR A 1 107 ? 13.264 1.653 -20.225 1.00 87.44 107 THR A N 1
ATOM 829 C CA . THR A 1 107 ? 14.309 2.121 -21.145 1.00 87.44 107 THR A CA 1
ATOM 830 C C . THR A 1 107 ? 13.968 1.742 -22.586 1.00 87.44 107 THR A C 1
ATOM 832 O O . THR A 1 107 ? 14.123 2.558 -23.491 1.00 87.44 107 THR A O 1
ATOM 835 N N . ILE A 1 108 ? 13.454 0.535 -22.809 1.00 86.62 108 ILE A N 1
ATOM 836 C CA . ILE A 1 108 ? 12.996 0.087 -24.124 1.00 86.62 108 ILE A CA 1
ATOM 837 C C . ILE A 1 108 ? 11.780 0.890 -24.584 1.00 86.62 108 ILE A C 1
ATOM 839 O O . ILE A 1 108 ? 11.811 1.416 -25.692 1.00 86.62 108 ILE A O 1
ATOM 843 N N . ALA A 1 109 ? 10.760 1.052 -23.741 1.00 86.94 109 ALA A N 1
ATOM 844 C CA . ALA A 1 109 ? 9.574 1.851 -24.050 1.00 86.94 109 ALA A CA 1
ATOM 845 C C . ALA A 1 109 ? 9.941 3.285 -24.482 1.00 86.94 109 ALA A C 1
ATOM 847 O O . ALA A 1 109 ? 9.481 3.764 -25.517 1.00 86.94 109 ALA A O 1
ATOM 848 N N . GLU A 1 110 ? 10.841 3.945 -23.745 1.00 86.44 110 GLU A N 1
ATOM 849 C CA . GLU A 1 110 ? 11.288 5.318 -24.020 1.00 86.44 110 GLU A CA 1
ATOM 850 C C . GLU A 1 110 ? 12.104 5.445 -25.319 1.00 86.44 110 GLU A C 1
ATOM 852 O O . GLU A 1 110 ? 12.019 6.473 -25.990 1.00 86.44 110 GLU A O 1
ATOM 857 N N . ASN A 1 111 ? 12.896 4.430 -25.684 1.00 86.00 111 ASN A N 1
ATOM 858 C CA . ASN A 1 111 ? 13.800 4.503 -26.840 1.00 86.00 111 ASN A CA 1
ATOM 859 C C . ASN A 1 111 ? 13.240 3.862 -28.117 1.00 86.00 111 ASN A C 1
ATOM 861 O O . ASN A 1 111 ? 13.645 4.248 -29.213 1.00 86.00 111 ASN A O 1
ATOM 865 N N . MET A 1 112 ? 12.348 2.879 -27.994 1.00 82.50 112 MET A N 1
ATOM 866 C CA . MET A 1 112 ? 11.801 2.124 -29.125 1.00 82.50 112 MET A CA 1
ATOM 867 C C . MET A 1 112 ? 10.354 2.500 -29.451 1.00 82.50 112 MET A C 1
ATOM 869 O O . MET A 1 112 ? 9.929 2.260 -30.573 1.00 82.50 112 MET A O 1
ATOM 873 N N . GLY A 1 113 ? 9.604 3.104 -28.521 1.00 76.44 113 GLY A N 1
ATOM 874 C CA . GLY A 1 113 ? 8.252 3.632 -28.759 1.00 76.44 113 GLY A CA 1
ATOM 875 C C . GLY A 1 113 ? 7.131 2.595 -28.926 1.00 76.44 113 GLY A C 1
ATOM 876 O O . GLY A 1 113 ? 5.967 2.979 -28.878 1.00 76.44 113 GLY A O 1
ATOM 877 N N . ASP A 1 114 ? 7.467 1.310 -29.071 1.00 71.75 114 ASP A N 1
ATOM 878 C CA . ASP A 1 114 ? 6.523 0.207 -29.328 1.00 71.75 114 ASP A CA 1
ATOM 879 C C . ASP A 1 114 ? 6.191 -0.639 -28.080 1.00 71.75 114 ASP A C 1
ATOM 881 O O . ASP A 1 114 ? 5.563 -1.691 -28.190 1.00 71.75 114 ASP A O 1
ATOM 885 N N . VAL A 1 115 ? 6.622 -0.219 -26.886 1.00 77.81 115 VAL A N 1
ATOM 886 C CA . VAL A 1 115 ? 6.374 -0.947 -25.629 1.00 77.81 115 VAL A CA 1
ATOM 887 C C . VAL A 1 115 ? 5.717 -0.014 -24.620 1.00 77.81 115 VAL A C 1
ATOM 889 O O . VAL A 1 115 ? 6.147 1.129 -24.460 1.00 77.81 115 VAL A O 1
ATOM 892 N N . ASP A 1 116 ? 4.685 -0.502 -23.935 1.00 83.19 116 ASP A N 1
ATOM 893 C CA . ASP A 1 116 ? 4.017 0.243 -22.870 1.00 83.19 116 ASP A CA 1
ATOM 894 C C . ASP A 1 116 ? 4.960 0.479 -21.680 1.00 83.19 116 ASP A C 1
ATOM 896 O O . ASP A 1 116 ? 5.765 -0.374 -21.300 1.00 83.19 116 ASP A O 1
ATOM 900 N N . ILE A 1 117 ? 4.845 1.653 -21.058 1.00 86.31 117 ILE A N 1
ATOM 901 C CA . ILE A 1 117 ? 5.579 1.970 -19.829 1.00 86.31 117 ILE A CA 1
ATOM 902 C C . ILE A 1 117 ? 4.910 1.222 -18.661 1.00 86.31 117 ILE A C 1
ATOM 904 O O . ILE A 1 117 ? 3.698 1.376 -18.487 1.00 86.31 117 ILE A O 1
ATOM 908 N N . PRO A 1 118 ? 5.661 0.473 -17.827 1.00 89.44 118 PRO A N 1
ATOM 909 C CA . PRO A 1 118 ? 5.106 -0.345 -16.747 1.00 89.44 118 PRO A CA 1
ATOM 910 C C . PRO A 1 118 ? 4.755 0.509 -15.512 1.00 89.44 118 PRO A C 1
ATOM 912 O O . PRO A 1 118 ? 5.386 0.428 -14.454 1.00 89.44 118 PRO A O 1
ATOM 915 N N . LEU A 1 119 ? 3.773 1.401 -15.666 1.00 88.62 119 LEU A N 1
ATOM 916 C CA . LEU A 1 119 ? 3.419 2.416 -14.673 1.00 88.62 119 LEU A CA 1
ATOM 917 C C . LEU A 1 119 ? 2.887 1.817 -13.366 1.00 88.62 119 LEU A C 1
ATOM 919 O O . LEU A 1 119 ? 3.221 2.323 -12.292 1.00 88.62 119 LEU A O 1
ATOM 923 N N . ASN A 1 120 ? 2.062 0.766 -13.409 1.00 90.12 120 ASN A N 1
ATOM 924 C CA . ASN A 1 120 ? 1.604 0.104 -12.190 1.00 90.12 120 ASN A CA 1
ATOM 925 C C . ASN A 1 120 ? 2.771 -0.562 -11.456 1.00 90.12 120 ASN A C 1
ATOM 927 O O . ASN A 1 120 ? 2.867 -0.416 -10.235 1.00 90.12 120 ASN A O 1
ATOM 931 N N . CYS A 1 121 ? 3.682 -1.229 -12.168 1.00 90.62 121 CYS A N 1
ATOM 932 C CA . CYS A 1 121 ? 4.873 -1.823 -11.556 1.00 90.62 121 CYS A CA 1
ATOM 933 C C . CYS A 1 121 ? 5.764 -0.765 -10.888 1.00 90.62 121 CYS A C 1
ATOM 935 O O . CYS A 1 121 ? 6.193 -0.957 -9.750 1.00 90.62 121 CYS A O 1
ATOM 937 N N . GLU A 1 122 ? 5.989 0.378 -11.543 1.00 88.31 122 GLU A N 1
ATOM 938 C CA . GLU A 1 122 ? 6.726 1.506 -10.957 1.00 88.31 122 GLU A CA 1
ATOM 939 C C . GLU A 1 122 ? 6.060 2.037 -9.691 1.00 88.31 122 GLU A C 1
ATOM 941 O O . GLU A 1 122 ? 6.731 2.260 -8.682 1.00 88.31 122 GLU A O 1
ATOM 946 N N . ASN A 1 123 ? 4.735 2.209 -9.720 1.00 87.75 123 ASN A N 1
ATOM 947 C CA . ASN A 1 123 ? 3.979 2.663 -8.559 1.00 87.75 123 ASN A CA 1
ATOM 948 C C . ASN A 1 123 ? 4.083 1.664 -7.392 1.00 87.75 123 ASN A C 1
ATOM 950 O O . ASN A 1 123 ? 4.204 2.082 -6.240 1.00 87.75 123 ASN A O 1
ATOM 954 N N . ILE A 1 124 ? 4.057 0.356 -7.672 1.00 89.00 124 ILE A N 1
ATOM 955 C CA . ILE A 1 124 ? 4.226 -0.698 -6.659 1.00 89.00 124 ILE A CA 1
ATOM 956 C C . ILE A 1 124 ? 5.635 -0.649 -6.068 1.00 89.00 124 ILE A C 1
ATOM 958 O O . ILE A 1 124 ? 5.769 -0.611 -4.847 1.00 89.00 124 ILE A O 1
ATOM 962 N N . ALA A 1 125 ? 6.674 -0.592 -6.905 1.00 87.06 125 ALA A N 1
ATOM 963 C CA . ALA A 1 125 ? 8.064 -0.533 -6.454 1.00 87.06 125 ALA A CA 1
ATOM 964 C C . ALA A 1 125 ? 8.334 0.718 -5.600 1.00 87.06 125 ALA A C 1
ATOM 966 O O . ALA A 1 125 ? 8.900 0.629 -4.511 1.00 87.06 125 ALA A O 1
ATOM 967 N N . ALA A 1 126 ? 7.826 1.872 -6.038 1.00 84.88 126 ALA A N 1
ATOM 968 C CA . ALA A 1 126 ? 7.841 3.112 -5.275 1.00 84.88 126 ALA A CA 1
ATOM 969 C C . ALA A 1 126 ? 7.170 2.946 -3.895 1.00 84.88 126 ALA A C 1
ATOM 971 O O . ALA A 1 126 ? 7.739 3.267 -2.849 1.00 84.88 126 ALA A O 1
ATOM 972 N N . LEU A 1 127 ? 5.956 2.405 -3.849 1.00 87.50 127 LEU A N 1
ATOM 973 C CA . LEU A 1 127 ? 5.260 2.210 -2.578 1.00 87.50 127 LEU A CA 1
ATOM 974 C C . LEU A 1 127 ? 5.960 1.204 -1.662 1.00 87.50 127 LEU A C 1
ATOM 976 O O . LEU A 1 127 ? 5.993 1.436 -0.455 1.00 87.50 127 LEU A O 1
ATOM 980 N N . CYS A 1 128 ? 6.559 0.149 -2.217 1.00 87.19 128 CYS A N 1
ATOM 981 C CA . CYS A 1 128 ? 7.398 -0.800 -1.488 1.00 87.19 128 CYS A CA 1
ATOM 982 C C . CYS A 1 128 ? 8.533 -0.088 -0.756 1.00 87.19 128 CYS A C 1
ATOM 984 O O . CYS A 1 128 ? 8.683 -0.254 0.452 1.00 87.19 128 CYS A O 1
ATOM 986 N N . THR A 1 129 ? 9.284 0.754 -1.463 1.00 85.94 129 THR A N 1
ATOM 987 C CA . THR A 1 129 ? 10.367 1.540 -0.873 1.00 85.94 129 THR A CA 1
ATOM 988 C C . THR A 1 129 ? 9.870 2.445 0.254 1.00 85.94 129 THR A C 1
ATOM 990 O O . THR A 1 129 ? 10.420 2.411 1.352 1.00 85.94 129 THR A O 1
ATOM 993 N N . LEU A 1 130 ? 8.823 3.249 0.018 1.00 88.50 130 LEU A N 1
ATOM 994 C CA . LEU A 1 130 ? 8.306 4.159 1.053 1.00 88.50 130 LEU A CA 1
ATOM 995 C C . LEU A 1 130 ? 7.773 3.401 2.265 1.00 88.50 130 LEU A C 1
ATOM 997 O O . LEU A 1 130 ? 7.810 3.903 3.388 1.00 88.50 130 LEU A O 1
ATOM 1001 N N . ARG A 1 131 ? 7.234 2.201 2.036 1.00 88.88 131 ARG A N 1
ATOM 1002 C CA . ARG A 1 131 ? 6.746 1.341 3.104 1.00 88.88 131 ARG A CA 1
ATOM 1003 C C . ARG A 1 131 ? 7.896 0.751 3.912 1.00 88.88 131 ARG A C 1
ATOM 1005 O O . ARG A 1 131 ? 7.803 0.785 5.134 1.00 88.88 131 ARG A O 1
ATOM 1012 N N . ALA A 1 132 ? 8.964 0.302 3.255 1.00 86.56 132 ALA A N 1
ATOM 1013 C CA . ALA A 1 132 ? 10.179 -0.175 3.910 1.00 86.56 132 ALA A CA 1
ATOM 1014 C C . ALA A 1 132 ? 10.826 0.927 4.759 1.00 86.56 132 ALA A C 1
ATOM 1016 O O . ALA A 1 132 ? 11.184 0.681 5.907 1.00 86.56 132 ALA A O 1
ATOM 10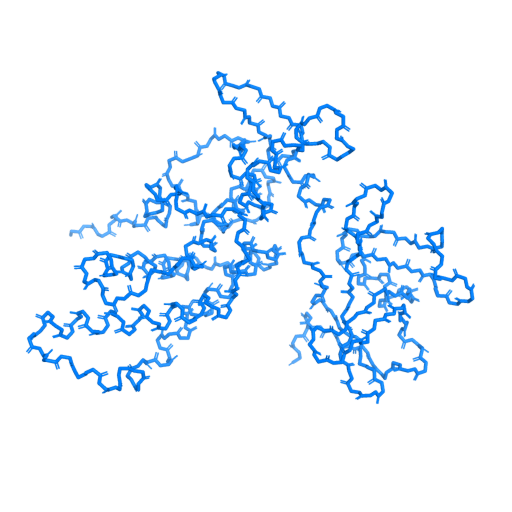17 N N . GLU A 1 133 ? 10.886 2.158 4.241 1.00 87.69 133 GLU A N 1
ATOM 1018 C CA . GLU A 1 133 ? 11.350 3.334 4.990 1.00 87.69 133 GLU A CA 1
ATOM 1019 C C . GLU A 1 133 ? 10.475 3.582 6.229 1.00 87.69 133 GLU A C 1
ATOM 1021 O O . GLU A 1 133 ? 10.979 3.696 7.345 1.00 87.69 133 GLU A O 1
ATOM 1026 N N . LEU A 1 134 ? 9.147 3.590 6.064 1.00 89.75 134 LEU A N 1
ATOM 1027 C CA . LEU A 1 134 ? 8.215 3.767 7.178 1.00 89.75 134 LEU A CA 1
ATOM 1028 C C . LEU A 1 134 ? 8.347 2.663 8.233 1.00 89.75 134 LEU A C 1
ATOM 1030 O O . LEU A 1 134 ? 8.321 2.955 9.426 1.00 89.75 134 LEU A O 1
ATOM 1034 N N . ASP A 1 135 ? 8.439 1.404 7.816 1.00 87.88 135 ASP A N 1
ATOM 1035 C CA . ASP A 1 135 ? 8.533 0.270 8.728 1.00 87.88 135 ASP A CA 1
ATOM 1036 C C . ASP A 1 135 ? 9.878 0.271 9.476 1.00 87.88 135 ASP A C 1
ATOM 1038 O O . ASP A 1 135 ? 9.871 0.120 10.700 1.00 87.88 135 ASP A O 1
ATOM 1042 N N . SER A 1 136 ? 10.987 0.568 8.791 1.00 86.31 136 SER A N 1
ATOM 1043 C CA . SER A 1 136 ? 12.319 0.731 9.393 1.00 86.31 136 SER A CA 1
ATOM 1044 C C . SER A 1 136 ? 12.331 1.811 10.483 1.00 86.31 136 SER A C 1
ATOM 1046 O O . SER A 1 136 ? 12.695 1.543 11.629 1.00 86.31 136 SER A O 1
ATOM 1048 N N . GLU A 1 137 ? 11.800 3.005 10.190 1.00 89.88 137 GLU A N 1
ATOM 1049 C CA . GLU A 1 137 ? 11.703 4.119 11.151 1.00 89.88 137 GLU A CA 1
ATOM 1050 C 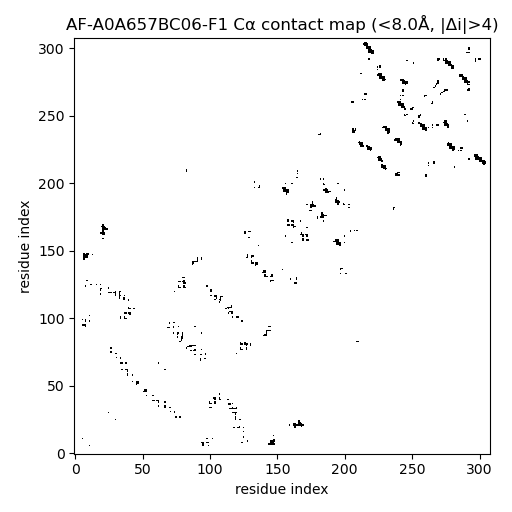C . GLU A 1 137 ? 10.809 3.807 12.366 1.00 89.88 137 GLU A C 1
ATOM 1052 O O . GLU A 1 137 ? 10.914 4.415 13.436 1.00 89.88 137 GLU A O 1
ATOM 1057 N N . LEU A 1 138 ? 9.898 2.844 12.222 1.00 88.50 138 LEU A N 1
ATOM 1058 C CA . LEU A 1 138 ? 9.040 2.362 13.303 1.00 88.50 138 LEU A CA 1
ATOM 1059 C C . LEU A 1 138 ? 9.646 1.169 14.055 1.00 88.50 138 LEU A C 1
ATOM 1061 O O . LEU A 1 138 ? 8.984 0.637 14.952 1.00 88.50 138 LEU A O 1
ATOM 1065 N N . GLY A 1 139 ? 10.868 0.749 13.711 1.00 86.75 139 GLY A N 1
ATOM 1066 C CA . GLY A 1 139 ? 11.538 -0.422 14.276 1.00 86.75 139 GLY A CA 1
ATOM 1067 C C . GLY A 1 139 ? 10.845 -1.738 13.921 1.00 86.75 139 GLY A C 1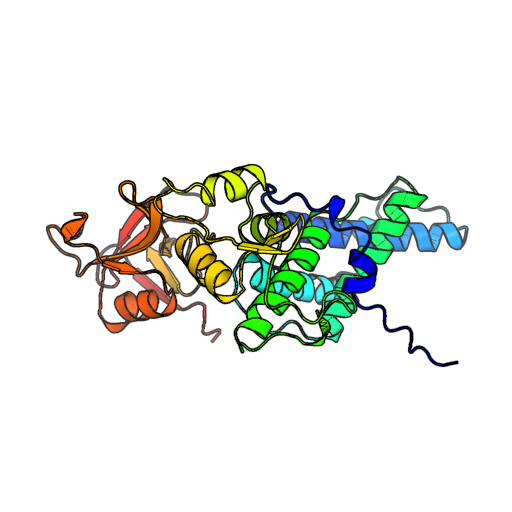
ATOM 1068 O O . GLY A 1 139 ? 10.865 -2.682 14.713 1.00 86.75 139 GLY A O 1
ATOM 1069 N N . ARG A 1 140 ? 10.148 -1.786 12.783 1.00 85.31 140 ARG A N 1
ATOM 1070 C CA . ARG A 1 140 ? 9.540 -3.003 12.241 1.00 85.31 140 ARG A CA 1
ATOM 1071 C C . ARG A 1 140 ? 10.515 -3.663 11.281 1.00 85.31 140 ARG A C 1
ATOM 1073 O O . ARG A 1 140 ? 11.348 -3.000 10.679 1.00 85.31 140 ARG A O 1
ATOM 1080 N N . ASP A 1 141 ? 10.340 -4.967 11.124 1.00 82.12 141 ASP A N 1
ATOM 1081 C CA . ASP A 1 141 ? 11.031 -5.731 10.095 1.00 82.12 141 ASP A CA 1
ATOM 1082 C C . ASP A 1 141 ? 10.734 -5.140 8.710 1.00 82.12 141 ASP A C 1
ATOM 1084 O O . ASP A 1 141 ? 9.562 -5.006 8.334 1.00 82.12 141 ASP A O 1
ATOM 1088 N N . ALA A 1 142 ? 11.791 -4.731 8.016 1.00 78.88 142 ALA A N 1
ATOM 1089 C CA . ALA A 1 142 ? 11.749 -4.083 6.718 1.00 78.88 142 ALA A CA 1
ATOM 1090 C C . ALA A 1 142 ? 12.909 -4.623 5.870 1.00 78.88 142 ALA A C 1
ATOM 1092 O O . ALA A 1 142 ? 14.024 -4.735 6.381 1.00 78.88 142 ALA A O 1
ATOM 1093 N N . PRO A 1 143 ? 12.679 -4.938 4.589 1.00 74.50 143 PRO A N 1
ATOM 1094 C CA . PRO A 1 143 ? 13.739 -5.413 3.706 1.00 74.50 143 PRO A CA 1
ATOM 1095 C C . PRO A 1 143 ? 14.780 -4.304 3.490 1.00 74.50 143 PRO A C 1
ATOM 1097 O O . PRO A 1 143 ? 14.475 -3.262 2.903 1.00 74.50 143 PRO A O 1
ATOM 1100 N N . GLU A 1 144 ? 16.004 -4.533 3.974 1.00 68.00 144 GLU A N 1
ATOM 1101 C CA . GLU A 1 144 ? 17.127 -3.584 3.884 1.00 68.00 144 GLU A CA 1
ATOM 1102 C C . GLU A 1 144 ? 17.492 -3.264 2.423 1.00 68.00 144 GLU A C 1
ATOM 1104 O O . GLU A 1 144 ? 17.888 -2.147 2.100 1.00 68.00 144 GLU A O 1
ATOM 1109 N N . ASP A 1 145 ? 17.269 -4.208 1.508 1.00 68.50 145 ASP A N 1
ATOM 1110 C CA . ASP A 1 145 ? 17.660 -4.086 0.099 1.00 68.50 145 ASP A CA 1
ATOM 1111 C C . ASP A 1 145 ? 16.683 -3.264 -0.762 1.00 68.50 145 ASP A C 1
ATOM 1113 O O . ASP A 1 145 ? 16.999 -2.903 -1.895 1.00 68.50 145 ASP A O 1
ATOM 1117 N N . LEU A 1 146 ? 15.501 -2.921 -0.232 1.00 66.81 146 LEU A N 1
ATOM 1118 C CA . LEU A 1 146 ? 14.556 -2.002 -0.891 1.00 66.81 146 LEU A CA 1
ATOM 1119 C C . LEU A 1 146 ? 14.878 -0.525 -0.634 1.00 66.81 146 LEU A C 1
ATOM 1121 O O . LEU A 1 146 ? 14.170 0.364 -1.127 1.00 66.81 146 LEU A O 1
ATOM 1125 N N . TRP A 1 147 ? 15.906 -0.249 0.170 1.00 63.25 147 TRP A N 1
ATOM 1126 C CA . TRP A 1 147 ? 16.283 1.104 0.546 1.00 63.25 147 TRP A CA 1
ATOM 1127 C C . TRP A 1 147 ? 16.876 1.837 -0.624 1.00 63.25 147 TRP A C 1
ATOM 1129 O O . TRP A 1 147 ? 17.872 1.393 -1.158 1.00 63.25 147 TRP A O 1
ATOM 1139 N N . ILE A 1 148 ? 16.373 3.024 -0.938 1.00 57.00 148 ILE A N 1
ATOM 1140 C CA . ILE A 1 148 ? 17.077 3.898 -1.866 1.00 57.00 148 ILE A CA 1
ATOM 1141 C C . ILE A 1 148 ? 18.273 4.540 -1.169 1.00 57.00 148 ILE A C 1
ATOM 1143 O O . ILE A 1 148 ? 18.100 5.403 -0.301 1.00 57.00 148 ILE A O 1
ATOM 1147 N N . SER A 1 149 ? 19.490 4.191 -1.594 1.00 43.66 149 SER A N 1
ATOM 1148 C CA . SER A 1 149 ? 20.689 4.959 -1.255 1.00 43.66 149 SER A CA 1
ATOM 1149 C C . SER A 1 149 ? 20.482 6.428 -1.664 1.00 43.66 149 SER A C 1
ATOM 1151 O O . SER A 1 149 ? 20.272 6.758 -2.830 1.00 43.66 149 SER A O 1
ATOM 1153 N N . GLY A 1 150 ? 20.471 7.333 -0.679 1.00 50.69 150 GLY A N 1
ATOM 1154 C CA . GLY A 1 150 ? 20.348 8.784 -0.889 1.00 50.69 150 GLY A CA 1
ATOM 1155 C C . GLY A 1 150 ? 19.167 9.475 -0.198 1.00 50.69 150 GLY A C 1
ATOM 1156 O O . GLY A 1 150 ? 19.164 10.703 -0.130 1.00 50.69 150 GLY A O 1
ATOM 1157 N N . TYR A 1 151 ? 18.211 8.723 0.356 1.00 51.59 151 TYR A N 1
ATOM 1158 C CA . TYR A 1 151 ? 17.130 9.270 1.200 1.00 51.59 151 TYR A CA 1
ATOM 1159 C C . TYR A 1 151 ? 17.298 8.96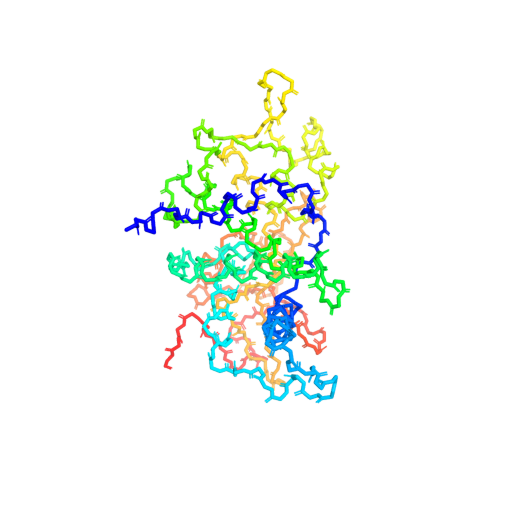2 2.699 1.00 51.59 151 TYR A C 1
ATOM 1161 O O . TYR A 1 151 ? 16.495 9.409 3.513 1.00 51.59 151 TYR A O 1
ATOM 1169 N N . ALA A 1 152 ? 18.372 8.255 3.065 1.00 45.22 152 ALA A N 1
ATOM 1170 C CA . ALA A 1 152 ? 18.675 7.870 4.437 1.00 45.22 152 ALA A CA 1
ATOM 1171 C C . ALA A 1 152 ? 18.875 9.080 5.374 1.00 45.22 152 ALA A C 1
ATOM 1173 O O . ALA A 1 152 ? 19.514 10.068 5.009 1.00 45.22 152 ALA A O 1
ATOM 1174 N N . GLU A 1 153 ? 18.365 8.921 6.601 1.00 54.31 153 GLU A N 1
ATOM 1175 C CA . GLU A 1 153 ? 18.436 9.819 7.767 1.00 54.31 153 GLU A CA 1
ATOM 1176 C C . GLU A 1 153 ? 17.382 10.929 7.866 1.00 54.31 153 GLU A C 1
ATOM 1178 O O . GLU A 1 153 ? 17.657 12.054 8.303 1.00 54.31 153 GLU A O 1
ATOM 1183 N N . SER A 1 154 ? 16.125 10.638 7.540 1.00 68.50 154 SER A N 1
ATOM 1184 C CA . SER A 1 154 ? 15.063 11.455 8.114 1.00 68.50 154 SER A CA 1
ATOM 1185 C C . SER A 1 154 ? 13.899 10.594 8.558 1.00 68.50 154 SER A C 1
ATOM 1187 O O . SER A 1 154 ? 13.291 9.905 7.752 1.00 68.50 154 SER A O 1
ATOM 1189 N N . ASP A 1 155 ? 13.525 10.740 9.823 1.00 84.81 155 ASP A N 1
ATOM 1190 C CA . ASP A 1 155 ? 12.344 10.159 10.464 1.00 84.81 155 ASP A CA 1
ATOM 1191 C C . ASP A 1 155 ? 11.024 10.737 9.902 1.00 84.81 155 ASP A C 1
ATOM 1193 O O . ASP A 1 155 ? 10.012 10.857 10.608 1.00 84.81 155 ASP A O 1
ATOM 1197 N N . THR A 1 156 ? 11.052 11.250 8.662 1.00 92.31 156 THR A N 1
ATOM 1198 C CA . THR A 1 156 ? 10.112 12.237 8.142 1.00 92.31 156 THR A CA 1
ATOM 1199 C C . THR A 1 156 ? 9.784 12.066 6.668 1.00 92.31 156 THR A C 1
ATOM 1201 O O . THR A 1 156 ? 10.638 11.810 5.834 1.00 92.31 156 THR A O 1
ATOM 1204 N N . PHE A 1 157 ? 8.525 12.338 6.341 1.00 93.56 157 PHE A N 1
ATOM 1205 C CA . PHE A 1 157 ? 7.936 12.168 5.024 1.00 93.56 157 PHE A CA 1
ATOM 1206 C C . PHE A 1 157 ? 7.366 13.495 4.522 1.00 93.56 157 PHE A C 1
ATOM 1208 O O . PHE A 1 157 ? 6.721 14.252 5.255 1.00 93.56 157 PHE A O 1
ATOM 1215 N N . THR A 1 158 ? 7.576 13.782 3.243 1.00 93.12 158 THR A N 1
ATOM 1216 C CA . THR A 1 158 ? 6.930 14.897 2.542 1.00 93.12 158 THR A CA 1
ATOM 1217 C C . THR A 1 158 ? 5.448 14.609 2.299 1.00 93.12 158 THR A C 1
ATOM 1219 O O . THR A 1 158 ? 5.031 13.458 2.212 1.00 93.12 158 THR A O 1
ATOM 1222 N N . LEU A 1 159 ? 4.632 15.653 2.105 1.00 93.25 159 LEU A N 1
ATOM 1223 C CA . LEU A 1 159 ? 3.209 15.465 1.771 1.00 93.25 159 LEU A CA 1
ATOM 1224 C C . LEU A 1 159 ? 2.991 14.649 0.490 1.00 93.25 159 LEU A C 1
ATOM 1226 O O . LEU A 1 159 ? 1.963 13.988 0.369 1.00 93.25 159 LEU A O 1
ATOM 1230 N N . TYR A 1 160 ? 3.952 14.683 -0.433 1.00 90.69 160 TYR A N 1
ATOM 1231 C CA . TYR A 1 160 ? 3.931 13.870 -1.640 1.00 90.69 160 TYR A CA 1
ATOM 1232 C C . TYR A 1 160 ? 4.095 12.380 -1.319 1.00 90.69 160 TYR A C 1
ATOM 1234 O O . TYR A 1 160 ? 3.219 11.592 -1.664 1.00 90.69 160 TYR A O 1
ATOM 1242 N N . GLN A 1 161 ? 5.128 11.999 -0.561 1.00 91.38 161 GLN A N 1
ATOM 1243 C CA . GLN A 1 161 ? 5.322 10.612 -0.107 1.00 91.38 161 GLN A CA 1
ATOM 1244 C C . GLN A 1 161 ? 4.120 10.109 0.704 1.00 91.38 161 GLN A C 1
ATOM 1246 O O . GLN A 1 161 ? 3.645 8.994 0.500 1.00 91.38 161 GLN A O 1
ATOM 1251 N N . VAL A 1 162 ? 3.562 10.964 1.569 1.00 92.31 162 VAL A N 1
ATOM 1252 C CA . VAL A 1 162 ? 2.328 10.648 2.300 1.00 92.31 162 VAL A CA 1
ATOM 1253 C C . VAL A 1 162 ? 1.157 10.408 1.345 1.00 92.31 162 VAL A C 1
ATOM 1255 O O . VAL A 1 162 ? 0.346 9.521 1.592 1.00 92.31 162 VAL A O 1
ATOM 1258 N N . SER A 1 163 ? 1.060 11.169 0.253 1.00 89.75 163 SER A N 1
ATOM 1259 C CA . SER A 1 163 ? 0.002 11.001 -0.750 1.00 89.75 163 SER A CA 1
ATOM 1260 C C . SER A 1 163 ? 0.100 9.667 -1.484 1.00 89.75 163 SER A C 1
ATOM 1262 O O . SER A 1 163 ? -0.926 9.019 -1.687 1.00 89.75 163 SER A O 1
ATOM 1264 N N . LEU A 1 164 ? 1.325 9.211 -1.761 1.00 87.62 164 LEU A N 1
ATOM 1265 C CA . LEU A 1 164 ? 1.588 7.895 -2.331 1.00 87.62 164 LEU A CA 1
ATOM 1266 C C . LEU A 1 164 ? 1.161 6.796 -1.353 1.00 87.62 164 LEU A C 1
ATOM 1268 O O . LEU A 1 164 ? 0.259 6.023 -1.665 1.00 87.62 164 LEU A O 1
ATOM 1272 N N . LEU A 1 165 ? 1.720 6.778 -0.137 1.00 88.69 165 LEU A N 1
ATOM 1273 C CA . LEU A 1 165 ? 1.407 5.761 0.879 1.00 88.69 165 LEU A CA 1
ATOM 1274 C C . LEU A 1 165 ? -0.085 5.703 1.233 1.00 88.69 165 LEU A C 1
ATOM 1276 O O . LEU A 1 165 ? -0.631 4.636 1.510 1.00 88.69 165 LEU A O 1
ATOM 1280 N N . ALA A 1 166 ? -0.759 6.851 1.221 1.00 87.38 166 ALA A N 1
ATOM 1281 C CA . ALA A 1 166 ? -2.186 6.933 1.490 1.00 87.38 166 ALA A CA 1
ATOM 1282 C C . ALA A 1 166 ? -3.063 6.674 0.255 1.00 87.38 166 ALA A C 1
ATOM 1284 O O . ALA A 1 166 ? -4.285 6.597 0.405 1.00 87.38 166 ALA A O 1
ATOM 1285 N N . ARG A 1 167 ? -2.460 6.530 -0.934 1.00 85.88 167 ARG A N 1
ATOM 1286 C CA . ARG A 1 167 ? -3.123 6.353 -2.234 1.00 85.88 167 ARG A CA 1
ATOM 1287 C C . ARG A 1 167 ? -4.192 7.416 -2.485 1.00 85.88 167 ARG A C 1
ATOM 1289 O O . ARG A 1 167 ? -5.352 7.125 -2.779 1.00 85.88 167 ARG A O 1
ATOM 1296 N N . MET A 1 168 ? -3.814 8.676 -2.291 1.00 86.19 168 MET A N 1
ATOM 1297 C CA . MET A 1 168 ? -4.673 9.823 -2.562 1.00 86.19 168 MET A CA 1
ATOM 1298 C C . MET A 1 168 ? -3.895 10.968 -3.207 1.00 86.19 168 MET A C 1
ATOM 1300 O O . MET A 1 168 ? -2.673 11.017 -3.178 1.00 86.19 168 MET A O 1
ATOM 1304 N N . THR A 1 169 ? -4.609 11.953 -3.753 1.00 86.12 169 THR A N 1
ATOM 1305 C CA . THR A 1 169 ? -3.954 13.161 -4.281 1.00 86.12 169 THR A CA 1
ATOM 1306 C C . THR A 1 169 ? -3.226 13.932 -3.177 1.00 86.12 169 THR A C 1
ATOM 1308 O O . THR A 1 169 ? -3.726 14.063 -2.055 1.00 86.12 169 THR A O 1
ATOM 1311 N N . GLU A 1 170 ? -2.106 14.572 -3.513 1.00 89.31 170 GLU A N 1
ATOM 1312 C CA . GLU A 1 170 ? -1.411 15.482 -2.592 1.00 89.31 170 GLU A CA 1
ATOM 1313 C C . GLU A 1 170 ? -2.330 16.618 -2.106 1.00 89.31 170 GLU A C 1
ATOM 1315 O O . GLU A 1 170 ? -2.257 17.053 -0.956 1.00 89.31 170 GLU A O 1
ATOM 1320 N N . LYS A 1 171 ? -3.274 17.060 -2.949 1.00 89.06 171 LYS A N 1
ATOM 1321 C CA . LYS A 1 171 ? -4.325 18.011 -2.564 1.00 89.06 171 LYS A CA 1
ATOM 1322 C C . LYS A 1 171 ? -5.188 17.479 -1.413 1.00 89.06 171 LYS A C 1
ATOM 1324 O O . LYS A 1 171 ? -5.482 18.230 -0.485 1.00 89.06 171 LYS A O 1
ATOM 1329 N N . ALA A 1 172 ? -5.583 16.204 -1.442 1.00 88.19 172 ALA A N 1
ATOM 1330 C CA . ALA A 1 172 ? -6.336 15.577 -0.356 1.00 88.19 172 ALA A CA 1
ATOM 1331 C C . ALA A 1 172 ? -5.504 15.489 0.934 1.00 88.19 172 ALA A C 1
ATOM 1333 O O . ALA A 1 172 ? -6.012 15.832 2.003 1.00 88.19 172 ALA A O 1
ATOM 1334 N N . VAL A 1 173 ? -4.216 15.147 0.830 1.00 92.69 173 VAL A N 1
ATOM 1335 C CA . VAL A 1 173 ? -3.292 15.171 1.977 1.00 92.69 173 VAL A CA 1
ATOM 1336 C C . VAL A 1 173 ? -3.179 16.581 2.559 1.00 92.69 173 VAL A C 1
ATOM 1338 O O . VAL A 1 173 ? -3.343 16.763 3.761 1.00 92.69 173 VAL A O 1
ATOM 1341 N N . ARG A 1 174 ? -3.000 17.612 1.725 1.00 94.38 174 ARG A N 1
ATOM 1342 C CA . ARG A 1 174 ? -2.970 19.027 2.152 1.00 94.38 174 ARG A CA 1
ATOM 1343 C C . ARG A 1 174 ? -4.270 19.480 2.820 1.00 94.38 174 ARG A C 1
ATOM 1345 O O . ARG A 1 174 ? -4.237 20.317 3.719 1.00 94.38 174 ARG A O 1
ATOM 1352 N N . ASN A 1 175 ? -5.414 18.935 2.416 1.00 92.81 175 ASN A N 1
ATOM 1353 C CA . ASN A 1 175 ? -6.684 19.187 3.099 1.00 92.81 175 ASN A CA 1
ATOM 1354 C C . ASN A 1 175 ? -6.751 18.489 4.466 1.00 92.81 175 ASN A C 1
ATOM 1356 O O . ASN A 1 175 ? -7.401 18.987 5.386 1.00 92.81 175 ASN A O 1
ATOM 1360 N N . ALA A 1 176 ? -6.073 17.353 4.624 1.00 94.12 176 ALA A N 1
ATOM 1361 C CA . ALA A 1 176 ? -5.985 16.660 5.900 1.00 94.12 176 ALA A CA 1
ATOM 1362 C C . ALA A 1 176 ? -5.077 17.360 6.914 1.00 94.12 176 ALA A C 1
ATOM 1364 O O . ALA A 1 176 ? -5.252 17.157 8.109 1.00 94.12 176 ALA A O 1
ATOM 1365 N N . THR A 1 177 ? -4.155 18.222 6.482 1.00 96.25 177 THR A N 1
ATOM 1366 C CA . THR A 1 177 ? -3.305 18.987 7.412 1.00 96.25 177 THR A CA 1
ATOM 1367 C C . THR A 1 177 ? -4.023 20.181 8.055 1.00 96.25 177 THR A C 1
ATOM 1369 O O . THR A 1 177 ? -3.526 20.753 9.034 1.00 96.25 177 THR A O 1
ATOM 1372 N N . GLN A 1 178 ? -5.200 20.557 7.534 1.00 95.38 178 GLN A N 1
ATOM 1373 C CA . GLN A 1 178 ? -5.954 21.727 7.983 1.00 95.38 178 GLN A CA 1
ATOM 1374 C C . GLN A 1 178 ? -6.375 21.600 9.459 1.00 95.38 178 GLN A C 1
ATOM 1376 O O . GLN A 1 178 ? -6.828 20.528 9.865 1.00 95.38 178 GLN A O 1
ATOM 1381 N N . PRO A 1 179 ? -6.303 22.682 10.262 1.00 94.25 179 PRO A N 1
ATOM 1382 C CA . PRO A 1 179 ? -6.604 22.641 11.699 1.00 94.25 179 PRO A CA 1
ATOM 1383 C C . PRO A 1 179 ? -7.987 22.087 12.054 1.00 94.25 179 PRO A C 1
ATOM 1385 O O . PRO A 1 179 ? -8.145 21.462 13.095 1.00 94.25 179 PRO A O 1
ATOM 1388 N N . ASN A 1 180 ? -8.967 22.291 11.172 1.00 92.00 180 ASN A N 1
ATOM 1389 C CA . ASN A 1 180 ? -10.364 21.925 11.403 1.00 92.00 180 ASN A CA 1
ATOM 1390 C C . ASN A 1 180 ? -10.704 20.501 10.933 1.00 92.00 180 ASN A C 1
ATOM 1392 O O . ASN A 1 180 ? -11.860 20.086 11.023 1.00 92.00 180 ASN A O 1
ATOM 1396 N N . ASN A 1 181 ? -9.740 19.758 10.378 1.00 89.25 181 ASN A N 1
ATOM 1397 C CA . ASN A 1 181 ? -9.987 18.388 9.950 1.00 89.25 181 ASN A CA 1
ATOM 1398 C C . ASN A 1 181 ? -10.094 17.469 11.179 1.00 89.25 181 ASN A C 1
ATOM 1400 O O . ASN A 1 181 ? -9.210 17.474 12.031 1.00 89.25 181 ASN A O 1
ATOM 1404 N N . LYS A 1 182 ? -11.168 16.673 11.271 1.00 83.06 182 LYS A N 1
ATOM 1405 C CA . LYS A 1 182 ? -11.375 15.726 12.382 1.00 83.06 182 LYS A CA 1
ATOM 1406 C C . LYS A 1 182 ? -10.265 14.673 12.469 1.00 83.06 182 LYS A C 1
ATOM 1408 O O . LYS A 1 182 ? -9.904 14.269 13.565 1.00 83.06 182 LYS A O 1
ATOM 1413 N N . ASP A 1 183 ? -9.728 14.257 11.325 1.00 84.69 183 ASP A N 1
ATOM 1414 C CA . ASP A 1 183 ? -8.640 13.282 11.211 1.00 84.69 183 ASP A CA 1
ATOM 1415 C C . ASP A 1 183 ? -7.375 13.975 10.686 1.00 84.69 183 ASP A C 1
ATOM 1417 O O . ASP A 1 183 ? -6.837 13.680 9.607 1.00 84.69 183 ASP A O 1
ATOM 1421 N N . ARG A 1 184 ? -6.970 15.006 11.436 1.00 93.81 184 ARG A N 1
ATOM 1422 C CA . ARG A 1 184 ? -5.875 15.891 11.059 1.00 93.81 184 ARG A CA 1
ATOM 1423 C C . ARG A 1 184 ? -4.556 15.128 10.966 1.00 93.81 184 ARG A C 1
ATOM 1425 O O . ARG A 1 184 ? -4.154 14.426 11.896 1.00 93.81 184 ARG A O 1
ATOM 1432 N N . LEU A 1 185 ? -3.866 15.348 9.851 1.00 96.19 185 LEU A N 1
ATOM 1433 C CA . LEU A 1 185 ? -2.464 15.004 9.664 1.00 96.19 185 LEU A CA 1
ATOM 1434 C C . LEU A 1 185 ? -1.601 16.104 10.281 1.00 96.19 185 LEU A C 1
ATOM 1436 O O . LEU A 1 185 ? -1.560 17.230 9.779 1.00 96.19 185 LEU A O 1
ATOM 1440 N N . MET A 1 186 ? -0.935 15.797 11.384 1.00 97.19 186 MET A N 1
ATOM 1441 C CA . MET A 1 186 ? -0.004 16.702 12.030 1.00 97.19 186 MET A CA 1
ATOM 1442 C C . MET A 1 186 ? 1.245 16.825 11.168 1.00 97.19 186 MET A C 1
ATOM 1444 O O . MET A 1 186 ? 1.832 15.851 10.703 1.00 97.19 186 MET A O 1
ATOM 1448 N N . THR A 1 187 ? 1.642 18.068 10.939 1.00 97.38 187 THR A N 1
ATOM 1449 C CA . THR A 1 187 ? 2.801 18.402 10.120 1.00 97.38 187 THR A CA 1
ATOM 1450 C C . THR A 1 187 ? 3.648 19.421 10.842 1.00 97.38 187 THR A C 1
ATOM 1452 O O . THR A 1 187 ? 3.116 20.233 11.603 1.00 97.38 187 THR A O 1
ATOM 1455 N N . TYR A 1 188 ? 4.925 19.476 10.506 1.00 96.25 188 TYR A N 1
ATOM 1456 C CA . TYR A 1 188 ? 5.811 20.540 10.950 1.00 96.25 188 TYR A CA 1
ATOM 1457 C C . TYR A 1 188 ? 6.630 21.090 9.773 1.00 96.25 188 TYR A C 1
ATOM 1459 O O . TYR A 1 188 ? 6.609 20.552 8.662 1.00 96.25 188 TYR A O 1
ATOM 1467 N N . LYS A 1 189 ? 7.296 22.228 9.989 1.00 95.56 189 LYS A N 1
ATOM 1468 C CA . LYS A 1 189 ? 8.104 22.911 8.972 1.00 95.56 189 LYS A CA 1
ATOM 1469 C C . LYS A 1 189 ? 9.592 22.684 9.226 1.00 95.56 189 LYS A C 1
ATOM 1471 O O . LYS A 1 189 ? 10.057 22.911 10.339 1.00 95.56 189 LYS A O 1
ATOM 1476 N N . LYS A 1 190 ? 10.336 22.318 8.179 1.00 92.75 190 LYS A N 1
ATOM 1477 C CA . LYS A 1 190 ? 11.810 22.285 8.159 1.00 92.75 190 LYS A CA 1
ATOM 1478 C C . LYS A 1 190 ? 12.280 23.069 6.932 1.00 92.75 190 LYS A C 1
ATOM 1480 O O . LYS A 1 190 ? 12.215 22.582 5.802 1.00 92.75 190 LYS A O 1
ATOM 1485 N N . GLY A 1 191 ? 12.655 24.332 7.141 1.00 91.94 191 GLY A N 1
ATOM 1486 C CA . GLY A 1 191 ? 12.875 25.289 6.051 1.00 91.94 191 GLY A CA 1
ATOM 1487 C C . GLY A 1 191 ? 11.599 25.514 5.228 1.00 91.94 191 GLY A C 1
ATOM 1488 O O . GLY A 1 191 ? 10.526 25.755 5.781 1.00 91.94 191 GLY A O 1
ATOM 1489 N N . ALA A 1 192 ? 11.697 25.396 3.901 1.00 91.56 192 ALA A N 1
ATOM 1490 C CA . ALA A 1 192 ? 10.550 25.530 2.997 1.00 91.56 192 ALA A CA 1
ATOM 1491 C C . ALA A 1 192 ? 9.627 24.291 2.970 1.00 91.56 192 ALA A C 1
ATOM 1493 O O . ALA A 1 192 ? 8.486 24.376 2.505 1.00 91.56 192 ALA A O 1
ATOM 1494 N N . LYS A 1 193 ? 10.091 23.138 3.473 1.00 90.06 193 LYS A N 1
ATOM 1495 C CA . LYS A 1 193 ? 9.378 21.858 3.371 1.00 90.06 193 LYS A CA 1
ATOM 1496 C C . LYS A 1 193 ? 8.354 21.691 4.500 1.00 90.06 193 LYS A C 1
ATOM 1498 O O . LYS A 1 193 ? 8.606 22.059 5.648 1.00 90.06 193 LYS A O 1
ATOM 1503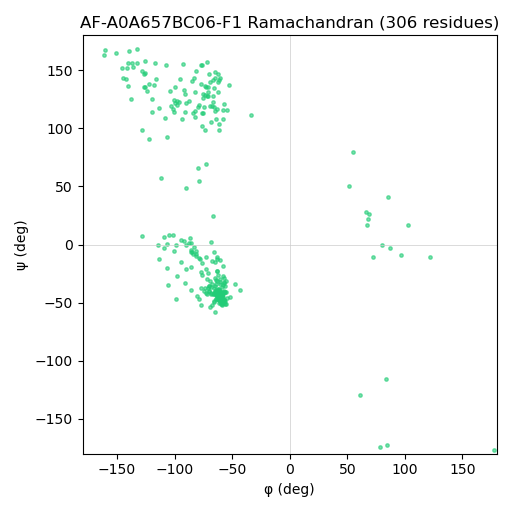 N N . THR A 1 194 ? 7.193 21.126 4.162 1.00 94.44 194 THR A N 1
ATOM 1504 C CA . THR A 1 194 ? 6.210 20.608 5.128 1.00 94.44 194 THR A CA 1
ATOM 1505 C C . THR A 1 194 ? 6.407 19.105 5.247 1.00 94.44 194 THR A C 1
ATOM 1507 O O . THR A 1 194 ? 6.332 18.411 4.232 1.00 94.44 194 THR A O 1
ATOM 1510 N N . LEU A 1 195 ? 6.640 18.631 6.467 1.00 95.06 195 LEU A N 1
ATOM 1511 C CA . LEU A 1 195 ? 7.007 17.249 6.757 1.00 95.06 195 LEU A CA 1
ATOM 1512 C C . LEU A 1 195 ? 6.066 16.628 7.796 1.00 95.06 195 LEU A C 1
ATOM 1514 O O . LEU A 1 195 ? 5.419 17.338 8.573 1.00 95.06 195 LEU A O 1
ATOM 1518 N N . VAL A 1 196 ? 6.017 15.301 7.799 1.00 96.31 196 VAL A N 1
ATOM 1519 C CA . VAL A 1 196 ? 5.257 14.439 8.714 1.00 96.31 196 VAL A CA 1
ATOM 1520 C C . VAL A 1 196 ? 6.229 13.442 9.322 1.00 96.31 196 VAL A C 1
ATOM 1522 O O . VAL A 1 196 ? 7.033 12.891 8.588 1.00 96.31 196 VAL A O 1
ATOM 1525 N N . THR A 1 197 ? 6.187 13.192 10.627 1.00 96.19 197 THR A N 1
ATOM 1526 C CA . THR A 1 197 ? 7.050 12.162 11.233 1.00 96.19 197 THR A CA 1
ATOM 1527 C C . THR A 1 197 ? 6.529 10.752 10.940 1.00 96.19 197 THR A C 1
ATOM 1529 O O . THR A 1 197 ? 5.321 10.566 10.777 1.00 96.19 197 THR A O 1
ATOM 1532 N N . ALA A 1 198 ? 7.404 9.743 10.943 1.00 94.06 198 ALA A N 1
ATOM 1533 C CA . ALA A 1 198 ? 7.034 8.337 10.738 1.00 94.06 198 ALA A CA 1
ATOM 1534 C C . ALA A 1 198 ? 5.895 7.881 11.671 1.00 94.06 198 ALA A C 1
ATOM 1536 O O . ALA A 1 198 ? 4.899 7.304 11.234 1.00 94.06 198 ALA A O 1
ATOM 1537 N N . LYS A 1 199 ? 5.985 8.229 12.964 1.00 93.81 199 LYS A N 1
ATOM 1538 C CA . LYS A 1 199 ? 4.967 7.900 13.982 1.00 93.81 199 LYS A CA 1
ATOM 1539 C C . LYS A 1 199 ? 3.599 8.502 13.669 1.00 93.81 199 LYS A C 1
ATOM 1541 O O . LYS A 1 199 ? 2.572 7.842 13.821 1.00 93.81 199 LYS A O 1
ATOM 1546 N N . GLU A 1 200 ? 3.581 9.764 13.255 1.00 95.56 200 GLU A N 1
ATOM 1547 C CA . GLU A 1 200 ? 2.341 10.461 12.930 1.00 95.56 200 GLU A CA 1
ATOM 1548 C C . GLU A 1 200 ? 1.713 9.919 11.645 1.00 95.56 200 GLU A C 1
ATOM 1550 O O . GLU A 1 200 ? 0.490 9.744 11.578 1.00 95.56 200 GLU A O 1
ATOM 1555 N N . LEU A 1 201 ? 2.555 9.629 10.649 1.00 94.50 201 LEU A N 1
ATOM 1556 C CA . LEU A 1 201 ? 2.149 9.018 9.394 1.00 94.50 201 LEU A CA 1
ATOM 1557 C C . LEU A 1 201 ? 1.526 7.642 9.628 1.00 94.50 201 LEU A C 1
ATOM 1559 O O . LEU A 1 201 ? 0.414 7.403 9.171 1.00 94.50 201 LEU A O 1
ATOM 1563 N N . ASP A 1 202 ? 2.175 6.775 10.403 1.00 91.12 202 ASP A N 1
ATOM 1564 C CA . ASP A 1 202 ? 1.645 5.457 10.760 1.00 91.12 202 ASP A CA 1
ATOM 1565 C C . ASP A 1 202 ? 0.280 5.552 11.449 1.00 91.12 202 ASP A C 1
ATOM 1567 O O . ASP A 1 202 ? -0.682 4.897 11.039 1.00 91.12 202 ASP A O 1
ATOM 1571 N N . ARG A 1 203 ? 0.162 6.431 12.454 1.00 90.56 203 ARG A N 1
ATOM 1572 C CA . ARG A 1 203 ? -1.113 6.696 13.131 1.00 90.56 203 ARG A CA 1
ATOM 1573 C C . ARG A 1 203 ? -2.185 7.154 12.135 1.00 90.56 203 ARG A C 1
ATOM 1575 O O . ARG A 1 203 ? -3.322 6.699 12.221 1.00 90.56 203 ARG A O 1
ATOM 1582 N N . TRP A 1 204 ? -1.829 8.014 11.180 1.00 90.81 204 TRP A N 1
ATOM 1583 C CA . TRP A 1 204 ? -2.755 8.551 10.177 1.00 90.81 204 TRP A CA 1
ATOM 1584 C C . TRP A 1 204 ? -3.161 7.538 9.098 1.00 90.81 204 TRP A C 1
ATOM 1586 O O . TRP A 1 204 ? -4.294 7.549 8.625 1.00 90.81 204 TRP A O 1
ATOM 1596 N N . LEU A 1 205 ? -2.242 6.675 8.662 1.00 86.88 205 LEU A N 1
ATOM 1597 C CA . LEU A 1 205 ? -2.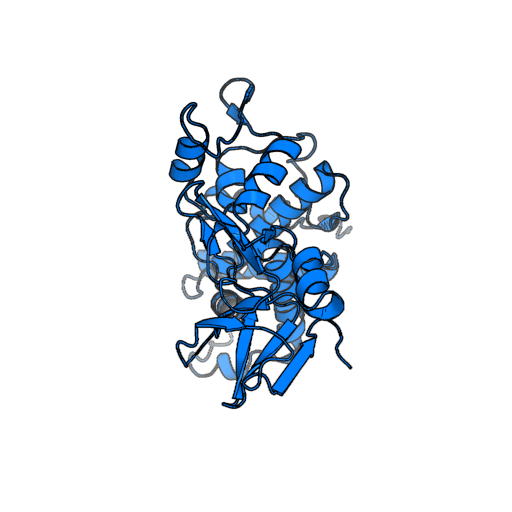521 5.649 7.655 1.00 86.88 205 LEU A CA 1
ATOM 1598 C C . LEU A 1 205 ? -3.405 4.550 8.238 1.00 86.88 205 LEU A C 1
ATOM 1600 O O . LEU A 1 205 ? -4.325 4.078 7.569 1.00 86.88 205 LEU A O 1
ATOM 1604 N N . LYS A 1 206 ? -3.191 4.196 9.512 1.00 80.81 206 LYS A N 1
ATOM 1605 C CA . LYS A 1 206 ? -4.015 3.210 10.217 1.00 80.81 206 LYS A CA 1
ATOM 1606 C C . LYS A 1 206 ? -5.494 3.576 10.202 1.00 80.81 206 LYS A C 1
ATOM 1608 O O . LYS A 1 206 ? -6.300 2.694 9.932 1.00 80.81 206 LYS A O 1
ATOM 1613 N N . THR A 1 207 ? -5.866 4.848 10.389 1.00 74.12 207 THR A N 1
ATOM 1614 C CA . THR A 1 207 ? -7.280 5.291 10.360 1.00 74.12 207 THR A CA 1
ATOM 1615 C C . THR A 1 207 ? -7.955 5.131 8.992 1.00 74.12 207 THR A C 1
ATOM 1617 O O . THR A 1 207 ? -9.187 5.168 8.9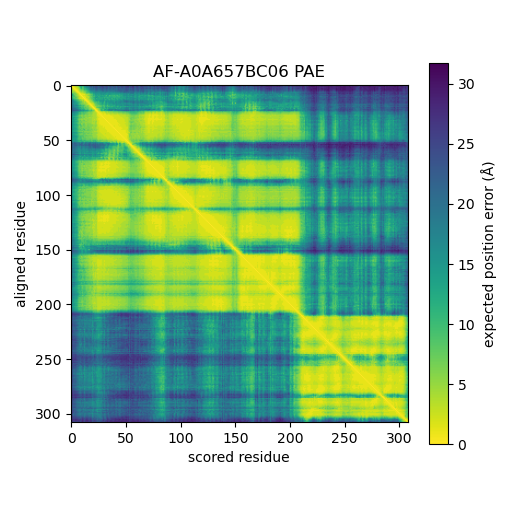09 1.00 74.12 207 THR A O 1
ATOM 1620 N N . ARG A 1 208 ? -7.168 4.918 7.928 1.00 70.25 208 ARG A N 1
ATOM 1621 C CA . ARG A 1 208 ? -7.618 4.869 6.531 1.00 70.25 208 ARG A CA 1
ATOM 1622 C C . ARG A 1 208 ? -7.477 3.523 5.845 1.00 70.25 208 ARG A C 1
ATOM 1624 O O . ARG A 1 208 ? -7.851 3.470 4.681 1.00 70.25 208 ARG A O 1
ATOM 1631 N N . GLY A 1 209 ? -6.954 2.491 6.519 1.00 59.19 209 GLY A N 1
ATOM 1632 C CA . GLY A 1 209 ? -6.501 1.245 5.885 1.00 59.19 209 GLY A CA 1
ATOM 1633 C C . GLY A 1 209 ? -7.339 0.839 4.668 1.00 59.19 209 GLY A C 1
ATOM 1634 O O . GLY A 1 209 ? -8.531 0.549 4.789 1.00 59.19 209 GLY A O 1
ATOM 1635 N N . ASN A 1 210 ? -6.685 0.929 3.506 1.00 55.34 210 ASN A N 1
ATOM 1636 C CA . ASN A 1 210 ? -7.286 0.971 2.171 1.00 55.34 210 ASN A CA 1
ATOM 1637 C C . ASN A 1 210 ? -7.852 -0.381 1.709 1.00 55.34 210 ASN A C 1
ATOM 1639 O O . ASN A 1 210 ? -8.581 -0.439 0.718 1.00 55.34 210 ASN A O 1
ATOM 1643 N N . GLU A 1 211 ? -7.571 -1.469 2.425 1.00 63.31 211 GLU A N 1
ATOM 1644 C CA . GLU A 1 211 ? -8.184 -2.762 2.152 1.00 63.31 211 GLU A CA 1
ATOM 1645 C C . GLU A 1 211 ? -9.622 -2.793 2.659 1.00 63.31 211 GLU A C 1
ATOM 1647 O O . GLU A 1 211 ? -9.916 -2.969 3.845 1.00 63.31 211 GLU A O 1
ATOM 1652 N N . LYS A 1 212 ? -10.550 -2.632 1.712 1.00 76.75 212 LYS A N 1
ATOM 1653 C CA . LYS A 1 212 ? -11.981 -2.774 1.971 1.00 76.75 212 LYS A CA 1
ATOM 1654 C C . LYS A 1 212 ? -12.304 -4.148 2.565 1.00 76.75 212 LYS A C 1
ATOM 1656 O O . LYS A 1 212 ? -13.198 -4.223 3.400 1.00 76.75 212 LYS A O 1
ATOM 1661 N N . TYR A 1 213 ? -11.616 -5.210 2.150 1.00 84.38 213 TYR A N 1
ATOM 1662 C CA . TYR A 1 213 ? -11.899 -6.581 2.572 1.00 84.38 213 TYR A CA 1
ATOM 1663 C C . TYR A 1 213 ? -10.738 -7.174 3.359 1.00 84.38 213 TYR A C 1
ATOM 1665 O O . TYR A 1 213 ? -9.589 -6.967 2.994 1.00 84.38 213 TYR A O 1
ATOM 1673 N N . SER A 1 214 ? -11.063 -7.961 4.379 1.00 86.69 214 SER A N 1
ATOM 1674 C CA . SER A 1 214 ? -10.117 -8.857 5.033 1.00 86.69 214 SER A CA 1
ATOM 1675 C C . SER A 1 214 ? -9.880 -10.094 4.178 1.00 86.69 214 SER A C 1
ATOM 1677 O O . SER A 1 214 ? -10.834 -10.675 3.651 1.00 86.69 214 SER A O 1
ATOM 1679 N N . ASN A 1 215 ? -8.621 -10.516 4.093 1.00 84.69 215 ASN A N 1
ATOM 1680 C CA . ASN A 1 215 ? -8.200 -11.729 3.393 1.00 84.69 215 ASN A CA 1
ATOM 1681 C C . ASN A 1 215 ? -7.753 -12.841 4.341 1.00 84.69 215 ASN A C 1
ATOM 1683 O O . ASN A 1 215 ? -7.260 -13.853 3.857 1.00 84.69 215 ASN A O 1
ATOM 1687 N N . LEU A 1 216 ? -7.910 -12.679 5.660 1.00 86.69 216 LEU A N 1
ATOM 1688 C CA . LEU A 1 216 ? -7.500 -13.691 6.639 1.00 86.69 216 LEU A CA 1
ATOM 1689 C C . LEU A 1 216 ? -8.457 -14.884 6.735 1.00 86.69 216 LEU A C 1
ATOM 1691 O O . LEU A 1 216 ? -8.047 -15.959 7.161 1.00 86.69 216 LEU A O 1
ATOM 1695 N N . PHE A 1 217 ? -9.732 -14.691 6.400 1.00 93.62 217 PHE A N 1
ATOM 1696 C CA . PHE A 1 217 ? -10.716 -15.765 6.309 1.00 93.62 217 PHE A CA 1
ATOM 1697 C C . PHE A 1 217 ? -11.922 -15.331 5.471 1.00 93.62 217 PHE A C 1
ATOM 1699 O O . PHE A 1 217 ? -12.139 -14.143 5.216 1.00 93.62 217 PHE A O 1
ATOM 1706 N N . TYR A 1 218 ? -12.758 -16.296 5.095 1.00 95.31 218 TYR A N 1
ATOM 1707 C CA . TYR A 1 218 ? -14.094 -16.024 4.567 1.00 95.31 218 TYR A CA 1
ATOM 1708 C C . TYR A 1 218 ? -15.147 -16.964 5.154 1.00 95.31 218 TYR A C 1
ATOM 1710 O O . TYR A 1 218 ? -14.856 -18.076 5.600 1.00 95.31 218 TYR A O 1
ATOM 1718 N N . LEU A 1 219 ? -16.398 -16.508 5.133 1.00 96.19 219 LEU A N 1
ATOM 1719 C CA . LEU A 1 219 ? -17.567 -17.309 5.482 1.00 96.19 219 LEU A CA 1
ATOM 1720 C C . LEU A 1 219 ? -18.174 -17.874 4.195 1.00 96.19 219 LEU A C 1
ATOM 1722 O O . LEU A 1 219 ? -18.526 -17.114 3.289 1.00 96.19 219 LEU A O 1
ATOM 1726 N N . LEU A 1 220 ? -18.297 -19.197 4.100 1.00 96.12 220 LEU A N 1
ATOM 1727 C CA . LEU A 1 220 ? -18.964 -19.849 2.978 1.00 96.12 220 LEU A CA 1
ATOM 1728 C C . LEU A 1 220 ? -20.471 -19.875 3.236 1.00 96.12 220 LEU A C 1
ATOM 1730 O O . LEU A 1 220 ? -20.939 -20.542 4.158 1.00 96.12 220 LEU A O 1
ATOM 1734 N N . HIS A 1 221 ? -21.227 -19.144 2.426 1.00 96.00 221 HIS A N 1
ATOM 1735 C CA . HIS A 1 221 ? -22.684 -19.120 2.487 1.00 96.00 221 HIS A CA 1
ATOM 1736 C C . HIS A 1 221 ? -23.284 -20.384 1.846 1.00 96.00 221 HIS A C 1
ATOM 1738 O O . HIS A 1 221 ? -22.695 -20.952 0.930 1.00 96.00 221 HIS A O 1
ATOM 1744 N N . GLU A 1 222 ? -24.493 -20.783 2.247 1.00 96.00 222 GLU A N 1
ATOM 1745 C CA . GLU A 1 222 ? -25.224 -21.937 1.675 1.00 96.00 222 GLU A CA 1
ATOM 1746 C C . GLU A 1 222 ? -25.478 -21.851 0.158 1.00 96.00 222 GLU A C 1
ATOM 1748 O O . GLU A 1 222 ? -25.718 -22.858 -0.498 1.00 96.00 222 GLU A O 1
ATOM 1753 N N . SER A 1 223 ? -25.387 -20.650 -0.419 1.00 93.06 223 SER A N 1
ATOM 1754 C CA . SER A 1 223 ? -25.483 -20.416 -1.868 1.00 93.06 223 SER A CA 1
ATOM 1755 C C . SER A 1 223 ? -24.174 -20.677 -2.619 1.00 93.06 223 SER A C 1
ATOM 1757 O O . SER A 1 223 ? -24.151 -20.554 -3.839 1.00 93.06 223 SER A O 1
ATOM 1759 N N . GLY A 1 224 ? -23.079 -20.967 -1.912 1.00 92.81 224 GLY A N 1
ATOM 1760 C CA . GLY A 1 224 ? -21.724 -21.023 -2.464 1.00 92.81 224 GLY A CA 1
ATOM 1761 C C . GLY A 1 224 ? -20.988 -19.677 -2.478 1.00 92.81 224 GLY A C 1
ATOM 1762 O O . GLY A 1 224 ? -19.811 -19.635 -2.831 1.00 92.81 224 GLY A O 1
ATOM 1763 N N . ASP A 1 225 ? -21.636 -18.580 -2.064 1.00 94.25 225 ASP A N 1
ATOM 1764 C CA . ASP A 1 225 ? -20.999 -17.258 -1.998 1.00 94.25 225 ASP A CA 1
ATOM 1765 C C . ASP A 1 225 ? -19.882 -17.234 -0.936 1.00 94.25 225 ASP A C 1
ATOM 1767 O O . ASP A 1 225 ? -20.082 -17.660 0.207 1.00 94.25 225 ASP A O 1
ATOM 1771 N N . LYS A 1 226 ? -18.722 -16.663 -1.288 1.00 94.75 226 LYS A N 1
ATOM 1772 C CA . LYS A 1 226 ? -17.629 -16.377 -0.345 1.00 94.75 226 LYS A CA 1
ATOM 1773 C C . LYS A 1 226 ? -17.788 -14.968 0.223 1.00 94.75 226 LYS A C 1
ATOM 1775 O O . LYS A 1 226 ? -17.669 -13.985 -0.510 1.00 94.75 226 LYS A O 1
ATOM 1780 N N . LEU A 1 227 ? -18.053 -14.871 1.522 1.00 95.94 227 LEU A N 1
ATOM 1781 C CA . LEU A 1 227 ? -18.257 -13.606 2.224 1.00 95.94 227 LEU A CA 1
ATOM 1782 C C . LEU A 1 227 ? -17.001 -13.220 2.998 1.00 95.94 227 LEU A C 1
ATOM 1784 O O . LEU A 1 227 ? -16.615 -13.904 3.944 1.00 95.94 227 LEU A O 1
ATOM 1788 N N . TYR A 1 228 ? -16.399 -12.099 2.615 1.00 94.50 228 TYR A N 1
ATOM 1789 C CA . TYR A 1 228 ? -15.183 -11.584 3.233 1.00 94.50 228 TYR A CA 1
ATOM 1790 C C . TYR A 1 228 ? -15.538 -10.476 4.223 1.00 94.50 228 TYR A C 1
ATOM 1792 O O . TYR A 1 228 ? -16.365 -9.619 3.881 1.00 94.50 228 TYR A O 1
ATOM 1800 N N . PRO A 1 229 ? -14.945 -10.454 5.433 1.00 95.56 229 PRO A N 1
ATOM 1801 C CA . PRO A 1 229 ? -15.118 -9.339 6.353 1.00 95.56 229 PRO A CA 1
ATOM 1802 C C . PRO A 1 229 ? -14.778 -8.022 5.661 1.00 95.56 229 PRO A C 1
ATOM 1804 O O . PRO A 1 229 ? -13.809 -7.943 4.911 1.00 95.56 229 PRO A O 1
ATOM 1807 N N . VAL A 1 230 ? -15.584 -6.991 5.888 1.00 92.50 230 VAL A N 1
ATOM 1808 C CA . VAL A 1 230 ? -15.486 -5.724 5.164 1.00 92.50 230 VAL A CA 1
ATOM 1809 C C . VAL A 1 230 ? -15.313 -4.564 6.134 1.00 92.50 230 VAL A C 1
ATOM 1811 O O . VAL A 1 230 ? -16.052 -4.432 7.118 1.00 92.50 230 VAL A O 1
ATOM 1814 N N . ARG A 1 231 ? -14.347 -3.693 5.849 1.00 89.00 231 ARG A N 1
ATOM 1815 C CA . ARG A 1 231 ? -14.218 -2.408 6.521 1.00 89.00 231 ARG A CA 1
ATOM 1816 C C . ARG A 1 231 ? -15.322 -1.482 6.040 1.00 89.00 231 ARG A C 1
ATOM 1818 O O . ARG A 1 231 ? -15.614 -1.377 4.848 1.00 89.00 231 ARG A O 1
ATOM 1825 N N . MET A 1 232 ? -15.943 -0.781 6.974 1.00 86.31 232 MET A N 1
ATOM 1826 C CA . MET A 1 232 ? -16.975 0.198 6.677 1.00 86.31 232 MET A CA 1
ATOM 1827 C C . MET A 1 232 ? -16.533 1.576 7.139 1.00 86.31 232 MET A C 1
ATOM 1829 O O . MET A 1 232 ? -16.020 1.738 8.243 1.00 86.31 232 MET A O 1
ATOM 1833 N N . LYS A 1 233 ? -16.791 2.581 6.301 1.00 81.12 233 LYS A N 1
ATOM 1834 C CA . LYS A 1 233 ? -16.600 3.978 6.677 1.00 81.12 233 LYS A CA 1
ATOM 1835 C C . LYS A 1 233 ? -17.708 4.416 7.631 1.00 81.12 233 LYS A C 1
ATOM 1837 O O . LYS A 1 233 ? -18.886 4.439 7.259 1.00 81.12 233 LYS A O 1
ATOM 1842 N N . ASN A 1 234 ? -17.337 4.801 8.841 1.00 79.31 234 ASN A N 1
ATOM 1843 C CA . ASN A 1 234 ? -18.234 5.449 9.777 1.00 79.31 234 ASN A CA 1
ATOM 1844 C C . ASN A 1 234 ? -18.520 6.883 9.294 1.00 79.31 234 ASN A C 1
ATOM 1846 O O . ASN A 1 234 ? -17.623 7.652 8.954 1.00 79.31 234 ASN A O 1
ATOM 1850 N N . ARG A 1 235 ? -19.809 7.234 9.203 1.00 74.31 235 ARG A N 1
ATOM 1851 C CA . ARG A 1 235 ? -20.265 8.534 8.682 1.00 74.31 235 ARG A CA 1
ATOM 1852 C C . ARG A 1 235 ? -19.971 9.699 9.628 1.00 74.31 235 ARG A C 1
ATOM 1854 O O . ARG A 1 235 ? -19.878 10.827 9.159 1.00 74.31 235 ARG A O 1
ATOM 1861 N N . ASP A 1 236 ? -19.838 9.434 10.923 1.00 76.06 236 ASP A N 1
ATOM 1862 C CA . ASP A 1 236 ? -19.794 10.476 11.951 1.00 76.06 236 ASP A CA 1
ATOM 1863 C C . ASP A 1 236 ? -18.359 11.007 12.140 1.00 76.06 236 ASP A C 1
ATOM 1865 O O . ASP A 1 236 ? -18.137 12.218 12.283 1.00 76.06 236 ASP A O 1
ATOM 1869 N N . ASN A 1 237 ? -17.378 10.100 12.085 1.00 70.50 237 ASN A N 1
ATOM 1870 C CA . ASN A 1 237 ? -15.949 10.384 12.257 1.00 70.50 237 ASN A CA 1
ATOM 1871 C C . ASN A 1 237 ? -15.110 10.153 10.979 1.00 70.50 237 ASN A C 1
ATOM 1873 O O . ASN A 1 237 ? -13.979 10.619 10.916 1.00 70.50 237 ASN A O 1
ATOM 1877 N N . GLY A 1 238 ? -15.650 9.494 9.947 1.00 64.50 238 GLY A N 1
ATOM 1878 C CA . GLY A 1 238 ? -14.938 9.197 8.700 1.00 64.50 238 GLY A CA 1
ATOM 1879 C C . GLY A 1 238 ? -13.988 7.996 8.763 1.00 64.50 238 GLY A C 1
ATOM 1880 O O . GLY A 1 238 ? -13.383 7.683 7.738 1.00 64.50 238 GLY A O 1
ATOM 1881 N N . GLN A 1 239 ? -13.881 7.332 9.916 1.00 70.88 239 GLN A N 1
ATOM 1882 C CA . GLN A 1 239 ? -12.972 6.214 10.167 1.00 70.88 239 GLN A CA 1
ATOM 1883 C C . GLN A 1 239 ? -13.397 4.966 9.388 1.00 70.88 239 GLN A C 1
ATOM 1885 O O . GLN A 1 239 ? -14.589 4.676 9.281 1.00 70.88 239 GLN A O 1
ATOM 1890 N N . VAL A 1 240 ? -12.433 4.225 8.839 1.00 79.31 240 VAL A N 1
ATOM 1891 C CA . VAL A 1 240 ? -12.675 2.981 8.093 1.00 79.31 240 VAL A CA 1
ATOM 1892 C C . VAL A 1 240 ? -12.204 1.799 8.935 1.00 79.31 240 VAL A C 1
ATOM 1894 O O . VAL A 1 240 ? -11.006 1.605 9.118 1.00 79.31 240 VAL A O 1
ATOM 1897 N N . ALA A 1 241 ? -13.150 1.016 9.451 1.00 86.81 241 ALA A N 1
ATOM 1898 C CA . ALA A 1 241 ? -12.885 -0.064 10.403 1.00 86.81 241 ALA A CA 1
ATOM 1899 C C . ALA A 1 241 ? -13.752 -1.292 10.109 1.00 86.81 241 ALA A C 1
ATOM 1901 O O . ALA A 1 241 ? -14.842 -1.171 9.540 1.00 86.81 241 ALA A O 1
ATOM 1902 N N . PHE A 1 242 ? -13.315 -2.474 10.538 1.00 92.12 242 PHE A N 1
ATOM 1903 C CA . PHE A 1 242 ? -14.211 -3.622 10.622 1.00 92.12 242 PHE A CA 1
ATOM 1904 C C . PHE A 1 242 ? -15.252 -3.367 11.698 1.00 92.12 242 PHE A C 1
ATOM 1906 O O . PHE A 1 242 ? -14.953 -2.822 12.759 1.00 92.12 242 PHE A O 1
ATOM 1913 N N . ARG A 1 243 ? -16.487 -3.784 11.435 1.00 93.38 243 ARG A N 1
ATOM 1914 C CA . ARG A 1 243 ? -17.554 -3.689 12.423 1.00 93.38 243 ARG A CA 1
ATOM 1915 C C . ARG A 1 243 ? -17.996 -5.075 12.839 1.00 93.38 243 ARG A C 1
ATOM 1917 O O . ARG A 1 243 ? -18.537 -5.826 12.023 1.00 93.38 243 ARG A O 1
ATOM 1924 N N . VAL A 1 244 ? -17.798 -5.359 14.119 1.00 94.81 244 VAL A N 1
ATOM 1925 C CA . VAL A 1 244 ? -18.190 -6.614 14.758 1.00 94.81 244 VAL A CA 1
ATOM 1926 C C . VAL A 1 244 ? -19.225 -6.359 15.851 1.00 94.81 244 VAL A C 1
ATOM 1928 O O . VAL A 1 244 ? -19.328 -5.253 16.373 1.00 94.81 244 VAL A O 1
ATOM 1931 N N . SER A 1 245 ? -20.026 -7.357 16.201 1.00 94.50 245 SER A N 1
ATOM 1932 C CA . SER A 1 245 ? -20.981 -7.290 17.317 1.00 94.50 245 SER A CA 1
ATOM 1933 C C . SER A 1 245 ? -21.192 -8.682 17.903 1.00 94.50 245 SER A C 1
ATOM 1935 O O . SER A 1 245 ? -20.900 -9.667 17.235 1.00 94.50 245 SER A O 1
ATOM 1937 N N . LYS A 1 246 ? -21.776 -8.803 19.097 1.00 91.50 246 LYS A N 1
ATOM 1938 C CA . LYS A 1 246 ? -22.121 -10.121 19.670 1.00 91.50 246 LYS A CA 1
ATOM 1939 C C . LYS A 1 246 ? -23.206 -10.889 18.883 1.00 91.50 246 LYS A C 1
ATOM 1941 O O . LYS A 1 246 ? -23.468 -12.052 19.175 1.00 91.50 246 LYS A O 1
ATOM 1946 N N . GLY A 1 247 ? -23.825 -10.269 17.872 1.00 83.19 247 GLY A N 1
ATOM 1947 C CA . GLY A 1 247 ? -24.942 -10.841 17.114 1.00 83.19 247 GLY A CA 1
ATOM 1948 C C . GLY A 1 247 ? -26.288 -10.753 17.850 1.00 83.19 247 GLY A C 1
ATOM 1949 O O . GLY A 1 247 ? -26.395 -10.126 18.901 1.00 83.19 247 GLY A O 1
ATOM 1950 N N . GLY A 1 248 ? -27.333 -11.357 17.272 1.00 78.56 248 GLY A N 1
ATOM 1951 C CA . GLY A 1 248 ? -28.693 -11.375 17.835 1.00 78.56 248 GLY A CA 1
ATOM 1952 C C . GLY A 1 248 ? -29.553 -10.142 17.513 1.00 78.56 248 GLY A C 1
ATOM 1953 O O . GLY A 1 248 ? -29.186 -9.283 16.703 1.00 78.56 248 GLY A O 1
ATOM 1954 N N . THR A 1 249 ? -30.736 -10.064 18.132 1.00 70.50 249 THR A N 1
ATOM 1955 C CA . THR A 1 249 ? -31.688 -8.957 17.949 1.00 70.50 249 THR A CA 1
ATOM 1956 C C . THR A 1 249 ? -31.062 -7.647 18.431 1.00 70.50 249 THR A C 1
ATOM 1958 O O . THR A 1 249 ? -30.738 -7.508 19.604 1.00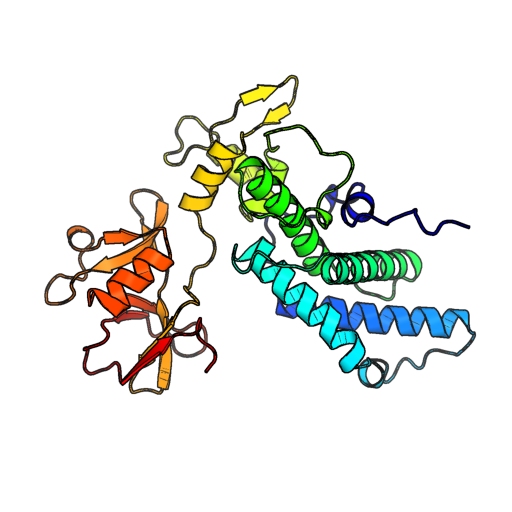 70.50 249 THR A O 1
ATOM 1961 N N . GLY A 1 250 ? -30.871 -6.686 17.523 1.00 68.81 250 GLY A N 1
ATOM 1962 C CA . GLY A 1 250 ? -30.257 -5.388 17.835 1.00 68.81 250 GLY A CA 1
ATOM 1963 C C . GLY A 1 250 ? -28.758 -5.276 17.531 1.00 68.81 250 GLY A C 1
ATOM 1964 O O . GLY A 1 250 ? -28.248 -4.163 17.490 1.00 68.81 250 GLY A O 1
ATOM 1965 N N . GLY A 1 251 ? -28.059 -6.365 17.180 1.00 70.12 251 GLY A N 1
ATOM 1966 C CA . GLY A 1 251 ? -26.624 -6.319 16.824 1.00 70.12 251 GLY A CA 1
ATOM 1967 C C . GLY A 1 251 ? -26.297 -5.480 15.577 1.00 70.12 251 GLY A C 1
ATOM 1968 O O . GLY A 1 251 ? -25.143 -5.160 15.299 1.00 70.12 251 GLY A O 1
ATOM 1969 N N . ASN A 1 252 ? -27.322 -5.076 14.822 1.00 73.31 252 ASN A N 1
ATOM 1970 C CA . ASN A 1 252 ? -27.169 -4.258 13.625 1.00 73.31 252 ASN A CA 1
ATOM 1971 C C . ASN A 1 252 ? -27.113 -2.740 13.902 1.00 73.31 252 ASN A C 1
ATOM 1973 O O . ASN A 1 252 ? -26.869 -1.964 12.969 1.00 73.31 252 ASN A O 1
ATOM 1977 N N . THR A 1 253 ? -27.307 -2.294 15.150 1.00 78.25 253 THR A N 1
ATOM 1978 C CA . THR A 1 253 ? -27.244 -0.870 15.533 1.00 78.25 253 THR A CA 1
ATOM 1979 C C . THR A 1 253 ? -25.807 -0.402 15.735 1.00 78.25 253 THR A C 1
ATOM 1981 O O . THR A 1 253 ? -24.922 -1.195 16.070 1.00 78.25 253 THR A O 1
ATOM 1984 N N . LYS A 1 254 ? -25.539 0.883 15.454 1.00 72.81 254 LYS A N 1
ATOM 1985 C CA . LYS A 1 254 ? -24.191 1.465 15.595 1.00 72.81 254 LYS A CA 1
ATOM 1986 C C . LYS A 1 254 ? -23.662 1.303 17.025 1.00 72.81 254 LYS A C 1
ATOM 1988 O O . LYS A 1 254 ? -22.508 0.943 17.183 1.00 72.81 254 LYS A O 1
ATOM 1993 N N . GLU A 1 255 ? -24.526 1.480 18.021 1.00 79.12 255 GLU A N 1
ATOM 1994 C CA . GLU A 1 255 ? -24.202 1.392 19.453 1.00 79.12 255 GLU A CA 1
ATOM 1995 C C . GLU A 1 255 ? -23.757 -0.008 19.897 1.00 79.12 255 GLU A C 1
ATOM 1997 O O . GLU A 1 255 ? -22.901 -0.135 20.765 1.00 79.12 255 GLU A O 1
ATOM 2002 N N . ALA A 1 256 ? -24.311 -1.065 19.294 1.00 80.00 256 ALA A N 1
ATOM 2003 C CA . ALA A 1 256 ? -23.958 -2.448 19.619 1.00 80.00 256 ALA A CA 1
ATOM 2004 C C . ALA A 1 256 ? -22.710 -2.953 18.869 1.00 80.00 256 ALA A C 1
ATOM 2006 O O . ALA A 1 256 ? -22.244 -4.069 19.115 1.00 80.00 256 ALA A O 1
ATOM 2007 N N . GLY A 1 257 ? -22.202 -2.171 17.910 1.00 84.38 257 GLY A N 1
ATOM 2008 C CA . GLY A 1 257 ? -21.049 -2.529 17.095 1.00 84.38 257 GLY A CA 1
ATOM 2009 C C . GLY A 1 257 ? -19.741 -2.034 17.701 1.00 84.38 257 GLY A C 1
ATOM 2010 O O . GLY A 1 257 ? -19.624 -0.862 18.038 1.00 84.38 257 GLY A O 1
ATOM 2011 N N . LYS A 1 258 ? -18.734 -2.906 17.764 1.00 91.62 258 LYS A N 1
ATOM 2012 C CA . LYS A 1 258 ? -17.344 -2.526 18.029 1.00 91.62 258 LYS A CA 1
ATOM 2013 C C . LYS A 1 258 ? -16.644 -2.258 16.693 1.00 91.62 258 LYS A C 1
ATOM 2015 O O . LYS A 1 258 ? -16.742 -3.068 15.767 1.00 91.62 258 LYS A O 1
ATOM 2020 N N . GLU A 1 259 ? -15.977 -1.112 16.594 1.00 90.44 259 GLU A N 1
ATOM 2021 C CA . GLU A 1 259 ? -15.128 -0.751 15.455 1.00 90.44 259 GLU A CA 1
ATOM 2022 C C . GLU A 1 259 ? -13.704 -1.241 15.724 1.00 90.44 259 GLU A C 1
ATOM 2024 O O . GLU A 1 259 ? -13.107 -0.894 16.741 1.00 90.44 259 GLU A O 1
ATOM 2029 N N . ILE A 1 260 ? -13.187 -2.084 14.832 1.00 89.94 260 ILE A N 1
ATOM 2030 C CA . ILE A 1 260 ? -11.893 -2.753 14.959 1.00 89.94 260 ILE A CA 1
ATOM 2031 C C . ILE A 1 260 ? -11.008 -2.351 13.783 1.00 89.94 260 ILE A C 1
ATOM 2033 O O . ILE A 1 260 ? -11.393 -2.502 12.622 1.00 89.94 260 ILE A O 1
ATOM 2037 N N . MET A 1 261 ? -9.820 -1.839 14.091 1.00 80.44 261 MET A N 1
ATOM 2038 C CA . MET A 1 261 ? -8.837 -1.421 13.084 1.00 80.44 261 MET A CA 1
ATOM 2039 C C . MET A 1 261 ? -7.877 -2.547 12.710 1.00 80.44 261 MET A C 1
ATOM 2041 O O . MET A 1 261 ? -7.421 -2.610 11.569 1.00 80.44 261 MET A O 1
ATOM 2045 N N . ASP A 1 262 ? -7.572 -3.405 13.681 1.00 80.62 262 ASP A N 1
ATOM 2046 C CA . ASP A 1 262 ? -6.632 -4.504 13.542 1.00 80.62 262 ASP A CA 1
ATOM 2047 C C . ASP A 1 262 ? -7.335 -5.761 13.015 1.00 80.62 262 ASP A C 1
ATOM 2049 O O . ASP A 1 262 ? -8.326 -6.239 13.569 1.00 80.62 262 ASP A O 1
ATOM 2053 N N . GLU A 1 263 ? -6.849 -6.287 11.897 1.00 86.19 263 GLU A N 1
ATOM 2054 C CA . GLU A 1 263 ? -7.486 -7.418 11.224 1.00 86.19 263 GLU A CA 1
ATOM 2055 C C . GLU A 1 263 ? -7.356 -8.718 12.029 1.00 86.19 263 GLU A C 1
ATOM 2057 O O . GLU A 1 263 ? -8.273 -9.541 12.017 1.00 86.19 263 GLU A O 1
ATOM 2062 N N . GLN A 1 264 ? -6.269 -8.875 12.789 1.00 84.50 264 GLN A N 1
ATOM 2063 C CA . GLN A 1 264 ? -6.040 -10.048 13.626 1.00 84.50 264 GLN A CA 1
ATOM 2064 C C . GLN A 1 264 ? -6.933 -10.028 14.876 1.00 84.50 264 GLN A C 1
ATOM 2066 O O . GLN A 1 264 ? -7.510 -11.057 15.230 1.00 84.50 264 GLN A O 1
ATOM 2071 N N . GLU A 1 265 ? -7.124 -8.863 15.504 1.00 89.81 265 GLU A N 1
ATOM 2072 C CA . GLU A 1 265 ? -8.118 -8.663 16.566 1.00 89.81 265 GLU A CA 1
ATOM 2073 C C . GLU A 1 265 ? -9.523 -8.994 16.044 1.00 89.81 265 GLU A C 1
ATOM 2075 O O . GLU A 1 265 ? -10.279 -9.713 16.700 1.00 89.81 265 GLU A O 1
ATOM 2080 N N . MET A 1 266 ? -9.865 -8.527 14.837 1.00 94.88 266 MET A N 1
ATOM 2081 C CA . MET A 1 266 ? -11.142 -8.846 14.194 1.00 94.88 266 MET A CA 1
ATOM 2082 C C . MET A 1 266 ? -11.295 -10.355 13.971 1.00 94.88 266 MET A C 1
ATOM 2084 O O . MET A 1 266 ? -12.326 -10.914 14.348 1.00 94.88 266 MET A O 1
ATOM 2088 N N . LYS A 1 267 ? -10.270 -11.027 13.432 1.00 94.50 267 LYS A N 1
ATOM 2089 C CA . LYS A 1 267 ? -10.255 -12.485 13.256 1.00 94.50 267 LYS A CA 1
ATOM 2090 C C . LYS A 1 267 ? -10.482 -13.204 14.584 1.00 94.50 267 LYS A C 1
ATOM 2092 O O . LYS A 1 267 ? -11.352 -14.066 14.652 1.00 94.50 267 LYS A O 1
ATOM 2097 N N . ASN A 1 268 ? -9.768 -12.827 15.645 1.00 93.12 268 ASN A N 1
ATOM 2098 C CA . ASN A 1 268 ? -9.924 -13.438 16.966 1.00 93.12 268 ASN A CA 1
ATOM 2099 C C . ASN A 1 268 ? -11.353 -13.272 17.510 1.00 93.12 268 ASN A C 1
ATOM 2101 O O . ASN A 1 268 ? -11.970 -14.245 17.942 1.00 93.12 268 ASN A O 1
ATOM 2105 N N . LEU A 1 269 ? -11.914 -12.063 17.419 1.00 96.06 269 LEU A N 1
ATOM 2106 C CA . LEU A 1 269 ? -13.278 -11.787 17.874 1.00 96.06 269 LEU A CA 1
ATOM 2107 C C . LEU A 1 269 ? -14.313 -12.645 17.136 1.00 96.06 269 LEU A C 1
ATOM 2109 O O . LEU A 1 269 ? -15.249 -13.159 17.746 1.00 96.06 269 LEU A O 1
ATOM 2113 N N . VAL A 1 270 ? -14.163 -12.806 15.821 1.00 95.88 270 VAL A N 1
ATOM 2114 C CA . VAL A 1 270 ? -15.127 -13.554 15.004 1.00 95.88 270 VAL A CA 1
ATOM 2115 C C . VAL A 1 270 ? -14.955 -15.058 15.180 1.00 95.88 270 VAL A C 1
ATOM 2117 O O . VAL A 1 270 ? -15.933 -15.743 15.469 1.00 95.88 270 VAL A O 1
ATOM 2120 N N . LEU A 1 271 ? -13.730 -15.566 15.020 1.00 95.19 271 LEU A N 1
ATOM 2121 C CA . LEU A 1 271 ? -13.451 -17.002 14.991 1.00 95.19 271 LEU A CA 1
ATOM 2122 C C . LEU A 1 271 ? -13.452 -17.640 16.381 1.00 95.19 271 LEU A C 1
ATOM 2124 O O . LEU A 1 271 ? -13.954 -18.751 16.526 1.00 95.19 271 LEU A O 1
ATOM 2128 N N . ASN A 1 272 ? -12.946 -16.934 17.397 1.00 93.62 272 ASN A N 1
ATOM 2129 C CA . ASN A 1 272 ? -12.744 -17.500 18.734 1.00 93.62 272 ASN A CA 1
ATOM 2130 C C . ASN A 1 272 ? -13.774 -16.998 19.752 1.00 93.62 272 ASN A C 1
ATOM 2132 O O . ASN A 1 272 ? -14.202 -17.757 20.617 1.00 93.62 272 ASN A O 1
ATOM 2136 N N . GLU A 1 273 ? -14.210 -15.739 19.650 1.00 94.81 273 GLU A N 1
ATOM 2137 C CA . GLU A 1 273 ? -15.177 -15.157 20.596 1.00 94.81 273 GLU A CA 1
ATOM 2138 C C . GLU A 1 273 ? -16.625 -15.153 20.073 1.00 94.81 273 GLU A C 1
ATOM 2140 O O . GLU A 1 273 ? -17.544 -14.702 20.761 1.00 94.81 273 GLU A O 1
ATOM 2145 N N . GLY A 1 274 ? -16.851 -15.658 18.856 1.00 94.12 274 GLY A N 1
ATOM 2146 C CA . GLY A 1 274 ? -18.181 -15.820 18.273 1.00 94.12 274 GLY A CA 1
ATOM 2147 C C . GLY A 1 274 ? -18.879 -14.505 17.921 1.00 94.12 274 GLY A C 1
ATOM 2148 O O . GLY A 1 274 ? -20.109 -14.450 17.905 1.00 94.12 274 GLY A O 1
ATOM 2149 N N . TYR A 1 275 ? -18.140 -13.429 17.652 1.00 95.88 275 TYR A N 1
ATOM 2150 C CA . TYR A 1 275 ? -18.736 -12.185 17.173 1.00 95.88 275 TYR A CA 1
ATOM 2151 C C . TYR A 1 275 ? -19.248 -12.342 15.734 1.00 95.88 275 TYR A C 1
ATOM 2153 O O . TYR A 1 275 ? -18.676 -13.042 14.903 1.00 95.88 275 TYR A O 1
ATOM 2161 N N . ALA A 1 276 ? -20.331 -11.638 15.416 1.00 95.75 276 ALA A N 1
ATOM 2162 C CA . ALA A 1 276 ? -20.784 -11.428 14.052 1.00 95.75 276 ALA A CA 1
ATOM 2163 C C . ALA A 1 276 ? -20.015 -10.264 13.413 1.00 95.75 276 ALA A C 1
ATOM 2165 O O . ALA A 1 276 ? -19.779 -9.251 14.074 1.00 95.75 276 ALA A O 1
ATOM 2166 N N . VAL A 1 277 ? -19.697 -10.357 12.122 1.00 96.06 277 VAL A N 1
ATOM 2167 C CA . VAL A 1 277 ? -18.928 -9.352 11.373 1.00 96.06 277 VAL A CA 1
ATOM 2168 C C . VAL A 1 277 ? -19.663 -8.890 10.127 1.00 96.06 277 VAL A C 1
ATOM 2170 O O . VAL A 1 277 ? -20.426 -9.639 9.509 1.00 96.06 277 VAL A O 1
ATOM 2173 N N . ARG A 1 278 ? -19.473 -7.621 9.756 1.00 95.06 278 ARG A N 1
ATOM 2174 C CA . ARG A 1 278 ? -19.918 -7.136 8.451 1.00 95.06 278 ARG A CA 1
ATOM 2175 C C . ARG A 1 278 ? -19.096 -7.813 7.365 1.00 95.06 278 ARG A C 1
ATOM 2177 O O . ARG A 1 278 ? -17.879 -7.687 7.374 1.00 95.06 278 ARG A O 1
ATOM 2184 N N . ALA A 1 279 ? -19.759 -8.500 6.442 1.00 95.81 279 ALA A N 1
ATOM 2185 C CA . ALA A 1 279 ? -19.102 -9.177 5.333 1.00 95.81 279 ALA A CA 1
ATOM 2186 C C . ALA A 1 279 ? -19.845 -8.950 4.014 1.00 95.81 279 ALA A C 1
ATOM 2188 O O . ALA A 1 279 ? -21.059 -8.702 3.996 1.00 95.81 279 ALA A O 1
ATOM 2189 N N . GLU A 1 280 ? -19.096 -9.012 2.919 1.00 95.12 280 GLU A N 1
ATOM 2190 C CA . GLU A 1 280 ? -19.581 -8.821 1.554 1.00 95.12 280 GLU A CA 1
ATOM 2191 C C . GLU A 1 280 ? -18.807 -9.728 0.579 1.00 95.12 280 GLU A C 1
ATOM 2193 O O . GLU A 1 280 ? -17.668 -10.125 0.832 1.00 95.12 280 GLU A O 1
ATOM 2198 N N . THR A 1 281 ? -19.451 -10.108 -0.519 1.00 90.88 281 THR A N 1
ATOM 2199 C CA . THR A 1 281 ? -18.835 -10.816 -1.650 1.00 90.88 281 THR A CA 1
ATOM 2200 C C . THR A 1 281 ? -17.909 -9.886 -2.439 1.00 90.88 281 THR A C 1
ATOM 2202 O O . THR A 1 281 ? -18.267 -8.753 -2.753 1.00 90.88 281 THR A O 1
ATOM 2205 N N . LYS A 1 282 ? -16.711 -10.362 -2.806 1.00 83.00 282 LYS A N 1
ATOM 2206 C CA . LYS A 1 282 ? -15.756 -9.568 -3.605 1.00 83.00 282 LYS A CA 1
ATOM 2207 C C . LYS A 1 282 ? -16.209 -9.364 -5.051 1.00 83.00 282 LYS A C 1
ATOM 2209 O O . LYS A 1 282 ? -16.018 -8.286 -5.604 1.00 83.00 282 LYS A O 1
ATOM 2214 N N . THR A 1 283 ? -16.788 -10.399 -5.656 1.00 75.12 283 THR A N 1
ATOM 2215 C CA . THR A 1 283 ? -17.166 -10.443 -7.073 1.00 75.12 283 THR A CA 1
ATOM 2216 C C . THR A 1 283 ? -18.509 -11.159 -7.249 1.00 75.12 283 THR A C 1
ATOM 2218 O O . THR A 1 283 ? -18.885 -12.008 -6.441 1.00 75.12 283 THR A O 1
ATOM 2221 N N . GLY A 1 284 ? -19.253 -10.808 -8.303 1.00 67.06 284 GLY A N 1
ATOM 2222 C CA . GLY A 1 284 ? -20.516 -11.465 -8.655 1.00 67.06 284 GLY A CA 1
ATOM 2223 C C . GLY A 1 284 ? -21.737 -10.942 -7.890 1.00 67.06 284 GLY A C 1
ATOM 2224 O O . GLY A 1 284 ? -22.167 -9.802 -8.078 1.00 67.06 284 GLY A O 1
ATOM 2225 N N . THR A 1 285 ? -22.353 -11.802 -7.078 1.00 68.94 285 THR A N 1
ATOM 2226 C CA . THR A 1 285 ? -23.577 -11.503 -6.317 1.00 68.94 285 THR A CA 1
ATOM 2227 C C . THR A 1 285 ? -23.335 -10.339 -5.349 1.00 68.94 285 THR A C 1
ATOM 2229 O O . THR A 1 285 ? -22.258 -10.218 -4.787 1.00 68.94 285 THR A O 1
ATOM 2232 N N . LYS A 1 286 ? -24.309 -9.441 -5.125 1.00 82.94 286 LYS A N 1
ATOM 2233 C CA . LYS A 1 286 ? -24.172 -8.292 -4.192 1.00 82.94 286 LYS A CA 1
ATOM 2234 C C . LYS A 1 286 ? -24.612 -8.647 -2.767 1.00 82.94 286 LYS A C 1
ATOM 2236 O O . LYS A 1 286 ? -25.437 -7.948 -2.168 1.00 82.94 286 LYS A O 1
ATOM 2241 N N . ARG A 1 287 ? -24.126 -9.769 -2.227 1.00 92.56 287 ARG A N 1
ATOM 2242 C CA . ARG A 1 287 ? -24.486 -10.200 -0.873 1.00 92.56 287 ARG A CA 1
ATOM 2243 C C . ARG A 1 287 ? -23.670 -9.401 0.136 1.00 92.56 287 ARG A C 1
ATOM 2245 O O . ARG A 1 287 ? -22.450 -9.460 0.144 1.00 92.56 287 ARG A O 1
ATOM 2252 N N . ARG A 1 288 ? -24.361 -8.666 1.008 1.00 94.25 288 ARG A N 1
ATOM 2253 C CA . ARG A 1 288 ? -23.753 -7.865 2.077 1.00 94.25 288 ARG A CA 1
ATOM 2254 C C . ARG A 1 288 ? -24.609 -7.919 3.331 1.00 94.25 288 ARG A C 1
ATOM 2256 O O . ARG A 1 288 ? -25.837 -7.883 3.246 1.00 94.25 288 ARG A O 1
ATOM 2263 N N . GLY A 1 289 ? -23.986 -7.962 4.498 1.00 93.50 289 GLY A N 1
ATOM 2264 C CA . GLY A 1 289 ? -24.733 -8.160 5.734 1.00 93.50 289 GLY A CA 1
ATOM 2265 C C . GLY A 1 289 ? -23.851 -8.243 6.961 1.00 93.50 289 GLY A C 1
ATOM 2266 O O . GLY A 1 289 ? -22.647 -8.025 6.885 1.00 93.50 289 GLY A O 1
ATOM 2267 N N . LEU A 1 290 ? -24.489 -8.497 8.098 1.00 94.25 290 LEU A N 1
ATOM 2268 C CA . LEU A 1 290 ? -23.832 -8.901 9.333 1.00 94.25 290 LEU A CA 1
ATOM 2269 C C . LEU A 1 290 ? -23.995 -10.421 9.427 1.00 94.25 290 LEU A C 1
ATOM 2271 O O . LEU A 1 290 ? -25.128 -10.896 9.384 1.00 94.25 290 LEU A O 1
ATOM 2275 N N . PHE A 1 291 ? -22.889 -11.152 9.511 1.00 94.88 291 PHE A N 1
ATOM 2276 C CA . PHE A 1 291 ? -22.876 -12.613 9.473 1.00 94.88 291 PHE A CA 1
ATOM 2277 C C . PHE A 1 291 ? -22.137 -13.176 10.678 1.00 94.88 291 PHE A C 1
ATOM 2279 O O . PHE A 1 291 ? -21.175 -12.574 11.152 1.00 94.88 291 PHE A O 1
ATOM 2286 N N . LYS A 1 292 ? -22.588 -14.333 11.159 1.00 95.19 292 LYS A N 1
ATOM 2287 C CA . LYS A 1 292 ? -22.008 -15.054 12.296 1.00 95.19 292 LYS A CA 1
ATOM 2288 C C . LYS A 1 292 ? -21.746 -16.508 11.903 1.00 95.19 292 LYS A C 1
ATOM 2290 O O . LYS A 1 292 ? -22.471 -17.044 11.069 1.00 95.19 292 LYS A O 1
ATOM 2295 N N . ILE A 1 293 ? -20.725 -17.132 12.487 1.00 94.12 293 ILE A N 1
ATOM 2296 C CA . ILE A 1 293 ? -20.273 -18.488 12.120 1.00 94.12 293 ILE A CA 1
ATOM 2297 C C . ILE A 1 293 ? -21.365 -19.541 12.334 1.00 94.12 293 ILE A C 1
ATOM 2299 O O . ILE A 1 293 ? -21.542 -20.423 11.505 1.00 94.12 293 ILE A O 1
ATOM 2303 N N . ASP A 1 294 ? -22.117 -19.423 13.424 1.00 89.94 294 ASP A N 1
ATOM 2304 C CA . ASP A 1 294 ? -23.192 -20.336 13.824 1.00 89.94 294 ASP A CA 1
ATOM 2305 C C . ASP A 1 294 ? -24.555 -19.986 13.197 1.00 89.94 294 ASP A C 1
ATOM 2307 O O . ASP A 1 294 ? -25.583 -20.580 13.531 1.00 89.94 294 ASP A O 1
ATOM 2311 N N . GLN A 1 295 ? -24.599 -19.006 12.292 1.00 91.75 295 GLN A N 1
ATOM 2312 C CA . GLN A 1 295 ? -25.830 -18.633 11.611 1.00 91.75 295 GLN A CA 1
ATOM 2313 C C . GLN A 1 295 ? -26.200 -19.693 10.569 1.00 91.75 295 GLN A C 1
ATOM 2315 O O . GLN A 1 295 ? -25.364 -20.097 9.772 1.00 91.75 295 GLN A O 1
ATOM 2320 N N . ARG A 1 296 ? -27.487 -20.063 10.497 1.00 90.00 296 ARG A N 1
ATOM 2321 C CA . ARG A 1 296 ? -28.011 -21.109 9.591 1.00 90.00 296 ARG A CA 1
ATOM 2322 C C . ARG A 1 296 ? -27.544 -20.993 8.133 1.00 90.00 296 ARG A C 1
ATOM 2324 O O . ARG A 1 296 ? -27.385 -22.006 7.469 1.00 90.00 296 ARG A O 1
ATOM 2331 N N . SER A 1 297 ? -27.363 -19.772 7.638 1.00 93.00 297 SER A N 1
ATOM 2332 C CA . SER A 1 297 ? -26.977 -19.493 6.253 1.00 93.00 297 SER A CA 1
ATOM 2333 C C . SER A 1 297 ? -25.474 -19.633 5.976 1.00 93.00 297 SER A C 1
ATOM 2335 O O . SER A 1 297 ? -25.055 -19.500 4.827 1.00 93.00 297 SER A O 1
ATOM 2337 N N . ILE A 1 298 ? -24.651 -19.823 7.009 1.00 96.31 298 ILE A N 1
ATOM 2338 C CA . ILE A 1 298 ? -23.202 -19.997 6.906 1.00 96.31 298 ILE A CA 1
ATOM 2339 C C . ILE A 1 298 ? -22.887 -21.480 7.084 1.00 96.31 298 ILE A C 1
ATOM 2341 O O . ILE A 1 298 ? -23.191 -22.073 8.112 1.00 96.31 298 ILE A O 1
ATOM 2345 N N . MET A 1 299 ? -22.289 -22.086 6.060 1.00 95.75 299 MET A N 1
ATOM 2346 C CA . MET A 1 299 ? -21.944 -23.507 6.062 1.00 95.75 299 MET A CA 1
ATOM 2347 C C . MET A 1 299 ? -20.649 -23.785 6.816 1.00 95.75 299 MET A C 1
ATOM 2349 O O . MET A 1 299 ? -20.558 -24.763 7.550 1.00 95.75 299 MET A O 1
ATOM 2353 N N . LYS A 1 300 ? -19.622 -22.962 6.578 1.00 94.69 300 LYS A N 1
ATOM 2354 C CA . LYS A 1 300 ? -18.311 -23.092 7.220 1.00 94.69 300 LYS A CA 1
ATOM 2355 C C . LYS A 1 300 ? -17.509 -21.801 7.136 1.00 94.69 300 LYS A C 1
ATOM 2357 O O . LYS A 1 300 ? -17.775 -20.941 6.296 1.00 94.69 300 LYS A O 1
ATOM 2362 N N . VAL A 1 301 ? -16.484 -21.723 7.972 1.00 95.94 301 VAL A N 1
ATOM 2363 C CA . VAL A 1 301 ? -15.395 -20.752 7.853 1.00 95.94 301 VAL A CA 1
ATOM 2364 C C . VAL A 1 301 ? -14.244 -21.407 7.106 1.00 95.94 301 VAL A C 1
ATOM 2366 O O . VAL A 1 301 ? -13.975 -22.591 7.306 1.00 95.94 301 VAL A O 1
ATOM 2369 N N . VAL A 1 302 ? -13.569 -20.646 6.252 1.00 94.38 302 VAL A N 1
ATOM 2370 C CA . VAL A 1 302 ? -12.296 -21.051 5.657 1.00 94.38 302 VAL A CA 1
ATOM 2371 C C . VAL A 1 302 ? -11.246 -20.029 6.058 1.00 94.38 302 VAL A C 1
ATOM 2373 O O . VAL A 1 302 ? -11.350 -18.862 5.677 1.00 94.38 302 VAL A O 1
ATOM 2376 N N . ASP A 1 303 ? -10.280 -20.476 6.854 1.00 89.94 303 ASP A N 1
ATOM 2377 C CA . ASP A 1 303 ? -9.081 -19.712 7.181 1.00 89.94 303 ASP A CA 1
ATOM 2378 C C . ASP A 1 303 ? -8.146 -19.749 5.971 1.00 89.94 303 ASP A C 1
ATOM 2380 O O . ASP A 1 303 ? -7.875 -20.814 5.423 1.00 89.94 303 ASP A O 1
ATOM 2384 N N . THR A 1 304 ? -7.732 -18.583 5.496 1.00 78.44 304 THR A N 1
ATOM 2385 C CA . THR A 1 304 ? -6.888 -18.445 4.300 1.00 78.44 304 THR A CA 1
ATOM 2386 C C . THR A 1 304 ? -5.424 -18.213 4.651 1.00 78.44 304 THR A C 1
ATOM 2388 O O . THR A 1 304 ? -4.595 -18.187 3.749 1.00 78.44 304 THR A O 1
ATOM 2391 N N . ALA A 1 305 ? -5.102 -18.058 5.939 1.00 59.31 305 ALA A N 1
ATOM 2392 C CA . ALA A 1 305 ? -3.731 -17.919 6.418 1.00 59.31 305 ALA A CA 1
ATOM 2393 C C . ALA A 1 305 ? -3.031 -19.269 6.663 1.00 59.31 305 ALA A C 1
ATOM 2395 O O . ALA A 1 305 ? -1.838 -19.275 6.949 1.00 59.31 305 ALA A O 1
ATOM 2396 N N . ASP A 1 306 ? -3.752 -20.388 6.554 1.00 43.97 306 ASP A N 1
ATOM 2397 C CA . ASP A 1 306 ? -3.225 -21.734 6.787 1.00 43.97 306 ASP A CA 1
ATOM 2398 C C . ASP A 1 306 ? -3.427 -22.583 5.517 1.00 43.97 306 ASP A C 1
ATOM 2400 O O . ASP A 1 306 ? -4.511 -23.142 5.307 1.00 43.97 306 ASP A O 1
ATOM 2404 N N . PRO A 1 307 ? -2.450 -22.605 4.589 1.00 35.62 307 PRO A N 1
ATOM 2405 C CA . PRO A 1 307 ? -2.490 -23.519 3.463 1.00 35.62 307 PRO A CA 1
ATOM 2406 C C . PRO A 1 307 ? -2.169 -24.915 4.002 1.00 35.62 307 PRO A C 1
ATOM 2408 O O . PRO A 1 307 ? -1.012 -25.251 4.239 1.00 35.62 307 PRO A O 1
ATOM 2411 N N . SER A 1 308 ? -3.219 -25.701 4.238 1.00 32.81 308 SER A N 1
ATOM 2412 C CA . SER A 1 308 ? -3.122 -27.148 4.459 1.00 32.81 308 SER A CA 1
ATOM 2413 C C . SER A 1 308 ? -2.352 -27.845 3.345 1.00 32.81 308 SER A C 1
ATOM 2415 O O . SER A 1 308 ? -2.667 -27.518 2.174 1.00 32.81 308 SER A O 1
#

Foldseek 3Di:
DDPPPQPQLQVLCVVPLVLQFLQDDQDLVLLLVLLQLLQLLVVVVVCVVVVNPDDPPDSSVVRPPVVSVLLSVLSVQLCCCLQQVPNQDRDLVSLSVLSVSLSVSQVSCVPVVPTDRSNSSSLSLLSLQLSLVLCVLVVHDHPPSSHNDPPPDDQKDALSSLSSSLSHGSVVSVVLCDPPQLLHQPWDDDPPTIIGGSVSSVVSSLQRNPPQFDPQKWFQFPVRFTWTFGFDQDPPRRGTFKWKALDDDPCPDPVRTDGHSDSVVVCCCQVPVFIWTWIAGPDDDGDTDTDTQPDPRTPHMDGPVDDD

pLDDT: mean 81.27, std 14.7, range [32.31, 97.38]

Sequence (308 aa):
MEVSMLFNIGEVLNNRWSWVNGSVEISLEEAKSEILNGHAGLLYAYNALRGIVPWTEGIEAYVDQDASSDVLAALEKAYNYAINGINRFVHSEEALDLGMLISVTRTIAENMGDVDIPLNCENIAALCTLRAELDSELGRDAPEDLWISGYAESDTFTLYQVSLLARMTEKAVRNATQPNNKDRLMTYKKGAKTLVTAKELDRWLKTRGNEKYSNLFYLLHESGDKLYPVRMKNRDNGQVAFRVSKGGTGGNTKEAGKEIMDEQEMKNLVLNEGYAVRAETKTGTKRRGLFKIDQRSIMKVVDTADPS